Protein AF-A0A7S2PCG8-F1 (afdb_monomer_lite)

Sequence (283 aa):
MDDGDNIQLGDCVRILGKIKSIADLGNEIVREVHITTIQKEDVTLRNTETLHWLQCIHTGRRVTNAPLMRNLFPKSSEAKIFPSMREDSNFFHRMRNGNDMGKMLTDQTAIHPDKLHPGWQCFGPNCDCNLYHKDRLLYCHCNASFEPLDPGYRFRDALLKRLLNLEESVPGKKALFFLWKLINEDEFLSELSKRIVGDNEKTWRLLRKTFSALQNDGIIYLNDEEKDEYMFISRARVLEPYTDDADASLFSKNCNVPSYLSNVPRARLKFVESDRIKVPTAS

Secondary structure (DSSP, 8-state):
--------TT--EEEEEEEEEEEE-SS-EEEEEEEEEEEE--TTSTTHHHHHHHHHHHHIIIIISS------S---S---PPPP----HHHHHHHHT-SSHHHHHHTTS---GGG--TTHHHH-TT-----TTHHHHT--GGGSPP-TT-TT-HHHHHHHHHHHHHHHTS-TTPPEEEEHHHHHT-HHHHHHHHHHH-SHHHHHHHHHHHHHHHHHTTSEEEEETTTTEEEE--IIIIIHHHHHHS-GGGGTTT----GGGTTS-HHHHHHHHHHHHTS----

InterPro domains:
  IPR012340 Nucleic acid-binding, OB-fold [G3DSA:2.40.50.140] (1-68)

pLDDT: mean 80.27, std 20.94, range [30.41, 98.62]

Foldseek 3Di:
DPPPPDDDPPWDKDFDFDKDFDDDPPPDTDIDGPGPDMDTDDPVLPCPVVVVVVVVVVCCVPPVPQPPPPDPDDDDDDPDDDPDDDDPVVVVVVVSPDDPPVVVVVVVPDPDPVPPPLLCLLQNPPDPDPAPCCQFASDDPSLFDADPLCNPCPLVSVVSVVVVVQQVVDPDLAWDKDAPVVQVPPPVSQVVLCVSNVDPVVSVVRSVVSVVRCQLQLQKDQPDPVRNMITGCTCRRHLLVVLVPPPVCQVVDPHDDDPSCPNHPVSSSVSSVVVVVPDPPPD

Radius of gyration: 24.1 Å; chains: 1; bounding box: 87×48×56 Å

Organism: NCBI:txid163516

Structure (mmCIF, N/CA/C/O backbone):
data_AF-A0A7S2PCG8-F1
#
_entry.id   AF-A0A7S2PCG8-F1
#
loop_
_atom_site.group_PDB
_atom_site.id
_atom_site.type_symbol
_atom_site.label_atom_id
_atom_site.label_alt_id
_atom_site.label_comp_id
_atom_site.label_asym_id
_atom_site.label_entity_id
_atom_site.label_seq_id
_atom_site.pdbx_PDB_ins_code
_atom_site.Cartn_x
_atom_site.Cartn_y
_atom_site.Cartn_z
_atom_site.occupancy
_atom_site.B_iso_or_equiv
_atom_site.auth_seq_id
_atom_site.auth_comp_id
_atom_site.auth_asym_id
_atom_site.auth_atom_id
_atom_site.pdbx_PDB_model_num
ATOM 1 N N . MET A 1 1 ? 56.164 -6.531 -13.434 1.00 43.25 1 MET A N 1
ATOM 2 C CA . MET A 1 1 ? 55.061 -5.769 -14.044 1.00 43.25 1 MET A CA 1
ATOM 3 C C . MET A 1 1 ? 54.103 -6.837 -14.499 1.00 43.25 1 MET A C 1
ATOM 5 O O . MET A 1 1 ? 54.480 -7.577 -15.394 1.00 43.25 1 MET A O 1
ATOM 9 N N . ASP A 1 2 ? 53.009 -7.039 -13.766 1.00 45.56 2 ASP A N 1
ATOM 10 C CA . ASP A 1 2 ? 51.984 -7.992 -14.193 1.00 45.56 2 ASP A CA 1
ATOM 11 C C . ASP A 1 2 ? 51.466 -7.519 -15.548 1.00 45.56 2 ASP A C 1
ATOM 13 O O . ASP A 1 2 ? 51.071 -6.356 -15.680 1.00 45.56 2 ASP A O 1
ATOM 17 N N . ASP A 1 3 ? 51.540 -8.392 -16.551 1.00 51.38 3 ASP A N 1
ATOM 18 C CA . ASP A 1 3 ? 50.847 -8.206 -17.818 1.00 51.38 3 ASP A CA 1
ATOM 19 C C . ASP A 1 3 ? 49.361 -8.105 -17.480 1.00 51.38 3 ASP A C 1
ATOM 21 O O . ASP A 1 3 ? 48.703 -9.107 -17.207 1.00 51.38 3 ASP A O 1
ATOM 25 N N . GLY A 1 4 ? 48.857 -6.872 -17.387 1.00 62.00 4 GLY A N 1
ATOM 26 C CA . GLY A 1 4 ? 47.454 -6.619 -17.103 1.00 62.00 4 GLY A CA 1
ATOM 27 C C . GLY A 1 4 ? 46.611 -7.388 -18.108 1.00 62.00 4 GLY A C 1
ATOM 28 O O 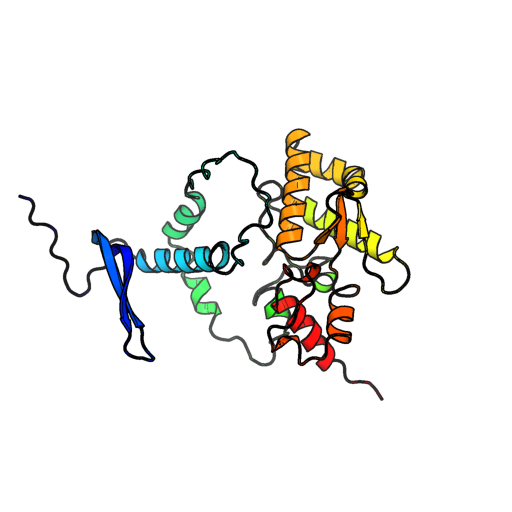. GLY A 1 4 ? 46.866 -7.293 -19.308 1.00 62.00 4 GLY A O 1
ATOM 29 N N . ASP A 1 5 ? 45.652 -8.169 -17.610 1.00 79.00 5 ASP A N 1
ATOM 30 C CA . ASP A 1 5 ? 44.773 -8.998 -18.429 1.00 79.00 5 ASP A CA 1
ATOM 31 C C . ASP A 1 5 ? 44.210 -8.174 -19.590 1.00 79.00 5 ASP A C 1
ATOM 33 O O . ASP A 1 5 ? 43.330 -7.325 -19.418 1.00 79.00 5 ASP A O 1
ATOM 37 N N . ASN A 1 6 ? 44.747 -8.407 -20.788 1.00 90.25 6 ASN A N 1
ATOM 38 C CA . ASN A 1 6 ? 44.285 -7.732 -21.986 1.00 90.25 6 ASN A CA 1
ATOM 39 C C . ASN A 1 6 ? 42.828 -8.136 -22.221 1.00 90.25 6 ASN A C 1
ATOM 41 O O . ASN A 1 6 ? 42.520 -9.313 -22.421 1.00 90.25 6 ASN A O 1
ATOM 45 N N . ILE A 1 7 ? 41.937 -7.147 -22.189 1.00 92.31 7 ILE A N 1
ATOM 46 C CA . ILE A 1 7 ? 40.518 -7.332 -22.483 1.00 92.31 7 ILE A CA 1
ATOM 47 C C . ILE A 1 7 ? 40.376 -7.542 -23.989 1.00 92.31 7 ILE A C 1
ATOM 49 O O . ILE A 1 7 ? 40.820 -6.717 -24.790 1.00 92.31 7 ILE A O 1
ATOM 53 N N . GLN A 1 8 ? 39.756 -8.650 -24.370 1.00 93.94 8 GLN A N 1
ATOM 54 C CA . GLN A 1 8 ? 39.518 -9.047 -25.750 1.00 93.94 8 GLN A CA 1
ATOM 55 C C . GLN A 1 8 ? 38.025 -8.997 -26.081 1.00 93.94 8 GLN A C 1
ATOM 57 O O . GLN A 1 8 ? 37.156 -8.972 -25.208 1.00 93.94 8 GLN A O 1
ATOM 62 N N . LEU A 1 9 ? 37.714 -8.983 -27.378 1.00 91.81 9 LEU A N 1
ATOM 63 C CA . LEU A 1 9 ? 36.332 -9.080 -27.839 1.00 91.81 9 LEU A CA 1
ATOM 64 C C . LEU A 1 9 ? 35.71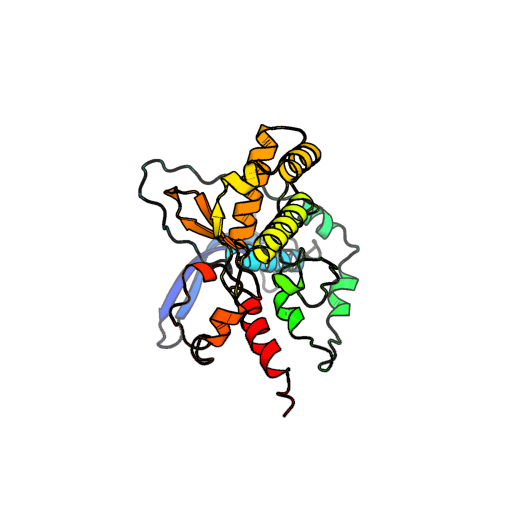5 -10.403 -27.369 1.00 91.81 9 LEU A C 1
ATOM 66 O O . LEU A 1 9 ? 36.280 -11.470 -27.594 1.00 91.81 9 LEU A O 1
ATOM 70 N N . GLY A 1 10 ? 34.541 -10.313 -26.743 1.00 87.81 10 GLY A N 1
ATOM 71 C CA . GLY A 1 10 ? 33.832 -11.455 -26.162 1.00 87.81 10 GLY A CA 1
ATOM 72 C C . GLY A 1 10 ? 34.064 -11.648 -24.661 1.00 87.81 10 GLY A C 1
ATOM 73 O O . GLY A 1 10 ? 33.340 -12.430 -24.049 1.00 87.81 10 GLY A O 1
ATOM 74 N N . ASP A 1 11 ? 35.003 -10.919 -24.050 1.00 90.62 11 ASP A N 1
ATOM 75 C CA . ASP A 1 11 ? 35.157 -10.924 -22.596 1.00 90.62 11 ASP A CA 1
ATOM 76 C C . ASP A 1 11 ? 33.962 -10.259 -21.904 1.00 90.62 11 ASP A C 1
ATOM 78 O O . ASP A 1 11 ? 33.485 -9.196 -22.312 1.00 90.62 11 ASP A O 1
ATOM 82 N N . CYS A 1 12 ? 33.522 -10.850 -20.794 1.00 89.62 12 CYS A N 1
ATOM 83 C CA . CYS A 1 12 ? 32.588 -10.199 -19.887 1.00 89.62 12 CYS A CA 1
ATOM 84 C C . CYS A 1 12 ? 33.370 -9.305 -18.921 1.00 89.62 12 CYS A C 1
ATOM 86 O O . CYS A 1 12 ? 34.298 -9.757 -18.249 1.00 89.62 12 CYS A O 1
ATOM 88 N N . VAL A 1 13 ? 32.986 -8.033 -18.826 1.00 92.88 13 VAL A N 1
ATOM 89 C CA . VAL A 1 13 ? 33.652 -7.057 -17.958 1.00 92.88 13 VAL A CA 1
ATOM 90 C C . VAL A 1 13 ? 32.644 -6.332 -17.079 1.00 92.88 13 VAL A C 1
ATOM 92 O O . VAL A 1 13 ? 31.552 -5.966 -17.515 1.00 92.88 13 VAL A O 1
ATOM 95 N N . ARG A 1 14 ? 33.030 -6.075 -15.831 1.00 91.75 14 ARG A N 1
ATOM 96 C CA . ARG A 1 14 ? 32.325 -5.170 -14.927 1.00 91.75 14 ARG A CA 1
ATOM 97 C C . ARG A 1 14 ? 32.974 -3.799 -14.996 1.00 91.75 14 ARG A C 1
ATOM 99 O O . ARG A 1 14 ? 34.165 -3.656 -14.725 1.00 91.75 14 ARG A O 1
ATOM 106 N N . ILE A 1 15 ? 32.175 -2.791 -15.333 1.00 94.75 15 ILE A N 1
ATOM 107 C CA . ILE A 1 15 ? 32.625 -1.405 -15.472 1.00 94.75 15 ILE A CA 1
ATOM 108 C C . ILE A 1 15 ? 31.937 -0.543 -14.417 1.00 94.75 15 ILE A C 1
ATOM 110 O O . ILE A 1 15 ? 30.713 -0.550 -14.289 1.00 94.75 15 ILE A O 1
ATOM 114 N N . LEU A 1 16 ? 32.730 0.243 -13.694 1.00 94.62 16 LEU A N 1
ATOM 115 C CA . LEU A 1 16 ? 32.260 1.321 -12.831 1.00 94.62 16 LEU A CA 1
ATOM 116 C C . LEU A 1 16 ? 32.785 2.645 -13.376 1.00 94.62 16 LEU A C 1
ATOM 118 O O . LEU A 1 16 ? 33.980 2.796 -13.633 1.00 94.62 16 LEU A O 1
ATOM 122 N N . GLY A 1 17 ? 31.900 3.620 -13.551 1.00 96.31 17 GLY A N 1
ATOM 123 C CA . GLY A 1 17 ? 32.268 4.897 -14.145 1.00 96.31 17 GLY A CA 1
ATOM 124 C C . GLY A 1 17 ? 31.154 5.930 -14.111 1.00 96.31 17 GLY A C 1
ATOM 125 O O . GLY A 1 17 ? 30.082 5.707 -13.547 1.00 96.31 17 GLY A O 1
ATOM 126 N N . LYS A 1 18 ? 31.426 7.085 -14.719 1.00 95.50 18 LYS A N 1
ATOM 127 C CA . LYS A 1 18 ? 30.462 8.185 -14.848 1.00 95.50 18 LYS A CA 1
ATOM 128 C C . LYS A 1 18 ? 29.992 8.290 -16.291 1.00 95.50 18 LYS A C 1
ATOM 130 O O . LYS A 1 18 ? 30.820 8.347 -17.193 1.00 95.50 18 LYS A O 1
ATOM 135 N N . ILE A 1 19 ? 28.681 8.362 -16.500 1.00 95.50 19 ILE A N 1
ATOM 136 C CA . ILE A 1 19 ? 28.114 8.623 -17.828 1.00 95.50 19 ILE A CA 1
ATOM 137 C C . ILE A 1 19 ? 28.361 10.094 -18.181 1.00 95.50 19 ILE A C 1
ATOM 139 O O . ILE A 1 19 ? 28.051 10.979 -17.380 1.00 95.50 19 ILE A O 1
ATOM 143 N N . LYS A 1 20 ? 28.901 10.356 -19.371 1.00 94.38 20 LYS A N 1
ATOM 144 C CA . LYS A 1 20 ? 29.068 11.700 -19.935 1.00 94.38 20 LYS A CA 1
ATOM 145 C C . LYS A 1 20 ? 28.450 11.773 -21.324 1.00 94.38 20 LYS A C 1
ATOM 147 O O . LYS A 1 20 ? 28.497 10.804 -22.075 1.00 94.38 20 LYS A O 1
ATOM 152 N N . SER A 1 21 ? 27.889 12.930 -21.654 1.00 94.12 21 SER A N 1
ATOM 153 C CA . SER A 1 21 ? 27.471 13.255 -23.018 1.00 94.12 21 SER A CA 1
ATOM 154 C C . SER A 1 21 ? 28.650 13.892 -23.749 1.00 94.12 21 SER A C 1
ATOM 156 O O . SER A 1 21 ? 29.256 14.816 -23.207 1.00 94.12 21 SER A O 1
ATOM 158 N N . ILE A 1 22 ? 28.979 13.404 -24.944 1.00 91.00 22 ILE A N 1
ATOM 159 C CA . ILE A 1 22 ? 30.142 13.881 -25.718 1.00 91.00 22 ILE A CA 1
ATOM 160 C C . ILE A 1 22 ? 29.709 14.824 -26.836 1.00 91.00 22 ILE A C 1
ATOM 162 O O . ILE A 1 22 ? 30.377 15.815 -27.112 1.00 91.00 22 ILE A O 1
ATOM 166 N N . ALA A 1 23 ? 28.589 14.505 -27.481 1.00 88.44 23 ALA A N 1
ATOM 167 C CA . ALA A 1 23 ? 28.072 15.250 -28.613 1.00 88.44 23 ALA A CA 1
ATOM 168 C C . ALA A 1 23 ? 26.544 15.248 -28.592 1.00 88.44 23 ALA A C 1
ATOM 170 O O . ALA A 1 23 ? 25.915 14.247 -28.233 1.00 88.44 23 ALA A O 1
ATOM 171 N N . ASP A 1 24 ? 25.982 16.380 -28.996 1.00 85.12 24 ASP A N 1
ATOM 172 C CA . ASP A 1 24 ? 24.567 16.550 -29.289 1.00 85.12 24 ASP A CA 1
ATOM 173 C C . ASP A 1 24 ? 24.442 16.744 -30.803 1.00 85.12 24 ASP A C 1
ATOM 175 O O . ASP A 1 24 ? 24.845 17.774 -31.347 1.00 85.12 24 ASP A O 1
ATOM 179 N N . LEU A 1 25 ? 23.974 15.705 -31.494 1.00 86.88 25 LEU A N 1
ATOM 180 C CA . LEU A 1 25 ? 23.799 15.685 -32.948 1.00 86.88 25 LEU A CA 1
ATOM 181 C C . LEU A 1 25 ? 22.352 16.061 -33.324 1.00 86.88 25 LEU A C 1
ATOM 183 O O . LEU A 1 25 ? 21.788 15.549 -34.292 1.00 86.88 25 LEU A O 1
ATOM 187 N N . GLY A 1 26 ? 21.730 16.945 -32.537 1.00 86.81 26 GLY A N 1
ATOM 188 C CA . GLY A 1 26 ? 20.384 17.474 -32.750 1.00 86.81 26 GLY A CA 1
ATOM 189 C C . GLY A 1 26 ? 19.307 16.609 -32.100 1.00 86.81 26 GLY A C 1
ATOM 190 O O . GLY A 1 26 ? 18.705 17.015 -31.112 1.00 86.81 26 GLY A O 1
ATOM 191 N N . ASN A 1 27 ? 19.060 15.415 -32.651 1.00 81.12 27 ASN A N 1
ATOM 192 C CA . ASN A 1 27 ? 18.063 14.473 -32.111 1.00 81.12 27 ASN A CA 1
ATOM 193 C C . ASN A 1 27 ? 18.687 13.306 -31.335 1.00 81.12 27 ASN A C 1
ATOM 195 O O . ASN A 1 27 ? 17.967 12.535 -30.699 1.00 81.12 27 ASN A O 1
ATOM 199 N N . GLU A 1 28 ? 20.012 13.167 -31.378 1.00 86.88 28 GLU A N 1
ATOM 200 C CA . GLU A 1 28 ? 20.731 12.075 -30.732 1.00 86.88 28 GLU A CA 1
ATOM 201 C C . GLU A 1 28 ? 21.840 12.614 -29.834 1.00 86.88 28 GLU A C 1
ATOM 203 O O . GLU A 1 28 ? 22.718 13.366 -30.261 1.00 86.88 28 GLU A O 1
ATOM 208 N N . ILE A 1 29 ? 21.803 12.192 -28.570 1.00 91.75 29 ILE A N 1
ATOM 209 C CA . ILE A 1 29 ? 22.856 12.468 -27.596 1.00 91.75 29 ILE A CA 1
ATOM 210 C C . ILE A 1 29 ? 23.742 11.233 -27.524 1.00 91.75 29 ILE A C 1
ATOM 212 O O . ILE A 1 29 ? 23.317 10.185 -27.029 1.00 91.75 29 ILE A O 1
ATOM 216 N N . VAL A 1 30 ? 24.993 11.374 -27.954 1.00 93.50 30 VAL A N 1
ATOM 217 C CA . VAL A 1 30 ? 25.995 10.317 -27.795 1.00 93.50 30 VAL A CA 1
ATOM 218 C C . VAL A 1 30 ? 26.524 10.357 -26.367 1.00 93.50 30 VAL A C 1
ATOM 220 O O . VAL A 1 30 ? 26.984 11.398 -25.882 1.00 93.50 30 VAL A O 1
ATOM 223 N N . ARG A 1 31 ? 26.453 9.212 -25.683 1.00 94.38 31 ARG A N 1
ATOM 224 C CA . ARG A 1 31 ? 26.933 9.043 -24.309 1.00 94.38 31 ARG A CA 1
ATOM 225 C C . ARG A 1 31 ? 28.042 8.007 -24.250 1.00 94.38 31 ARG A C 1
ATOM 227 O O . ARG A 1 31 ? 27.959 6.974 -24.903 1.00 94.38 31 ARG A O 1
ATOM 234 N N . GLU A 1 32 ? 29.018 8.252 -23.392 1.00 96.19 32 GLU A N 1
ATOM 235 C CA . GLU A 1 32 ? 30.047 7.282 -23.019 1.00 96.19 32 GLU A CA 1
ATOM 236 C C . GLU A 1 32 ? 30.137 7.132 -21.504 1.00 96.19 32 GLU A C 1
ATOM 238 O O . GLU A 1 32 ? 29.655 7.972 -20.738 1.00 96.19 32 GLU A O 1
ATOM 243 N N . VAL A 1 33 ? 30.782 6.054 -21.066 1.00 96.06 33 VAL A N 1
ATOM 244 C CA . VAL A 1 33 ? 31.103 5.822 -19.659 1.00 96.06 33 VAL A CA 1
ATOM 245 C C . VAL A 1 33 ? 32.582 6.114 -19.452 1.00 96.06 33 VAL A C 1
ATOM 247 O O . VAL A 1 33 ? 33.443 5.406 -19.961 1.00 96.06 33 VAL A O 1
ATOM 250 N N . HIS A 1 34 ? 32.891 7.143 -18.665 1.00 95.44 34 HIS A N 1
ATOM 251 C CA . HIS A 1 34 ? 34.253 7.412 -18.206 1.00 95.44 34 HIS A CA 1
ATOM 252 C C . HIS A 1 34 ? 34.593 6.420 -17.102 1.00 95.44 34 HIS A C 1
ATOM 254 O O . HIS A 1 34 ? 34.134 6.560 -15.962 1.00 95.44 34 HIS A O 1
ATOM 260 N N . ILE A 1 35 ? 35.350 5.394 -17.477 1.00 96.50 35 ILE A N 1
ATOM 261 C CA . ILE A 1 35 ? 35.685 4.249 -16.633 1.00 96.50 35 ILE A CA 1
ATOM 262 C C . ILE A 1 35 ? 36.593 4.699 -15.487 1.00 96.50 35 ILE A C 1
ATOM 264 O O . ILE A 1 35 ? 37.656 5.271 -15.699 1.00 96.50 35 ILE A O 1
ATOM 268 N N . THR A 1 36 ? 36.156 4.437 -14.259 1.00 95.94 36 THR A N 1
ATOM 269 C CA . THR A 1 36 ? 36.970 4.577 -13.040 1.00 95.94 36 THR A CA 1
ATOM 270 C C . THR A 1 36 ? 37.579 3.236 -12.645 1.00 95.94 36 THR A C 1
ATOM 272 O O . THR A 1 36 ? 38.699 3.178 -12.148 1.00 95.94 36 THR A O 1
ATOM 275 N N . THR A 1 37 ? 36.847 2.146 -12.874 1.00 95.00 37 THR A N 1
ATOM 276 C CA . THR A 1 37 ? 37.309 0.787 -12.592 1.00 95.00 37 THR A CA 1
ATOM 277 C C . THR A 1 37 ? 36.750 -0.162 -13.639 1.00 95.00 37 THR A C 1
ATOM 279 O O . THR A 1 37 ? 35.573 -0.070 -13.995 1.00 95.00 37 THR A O 1
ATOM 282 N N . ILE A 1 38 ? 37.592 -1.074 -14.114 1.00 94.38 38 ILE A N 1
ATOM 283 C CA . ILE A 1 38 ? 37.207 -2.172 -14.993 1.00 94.38 38 ILE A CA 1
ATOM 284 C C . ILE A 1 38 ? 37.780 -3.468 -14.436 1.00 94.38 38 ILE A C 1
ATOM 286 O O . ILE A 1 38 ? 38.930 -3.507 -14.005 1.00 94.38 38 ILE A O 1
ATOM 290 N N . GLN A 1 39 ? 36.958 -4.507 -14.408 1.00 92.38 39 GLN A N 1
ATOM 291 C CA . GLN A 1 39 ? 37.344 -5.829 -13.942 1.00 92.38 39 GLN A CA 1
ATOM 292 C C . GLN A 1 39 ? 36.838 -6.865 -14.939 1.00 92.38 39 GLN A C 1
ATOM 294 O O . GLN A 1 39 ? 35.652 -6.870 -15.272 1.00 92.38 39 GLN A O 1
ATOM 299 N N . LYS A 1 40 ? 37.728 -7.738 -15.414 1.00 90.75 40 LYS A N 1
ATOM 300 C CA . LYS A 1 40 ? 37.343 -8.896 -16.220 1.00 90.75 40 LYS A CA 1
ATOM 301 C C . LYS A 1 40 ? 36.662 -9.920 -15.315 1.00 90.75 40 LYS A C 1
ATOM 303 O O . LYS A 1 40 ? 37.184 -10.260 -14.256 1.00 90.75 40 LYS A O 1
ATOM 308 N N . GLU A 1 41 ? 35.466 -10.343 -15.697 1.00 88.75 41 GLU A N 1
ATOM 309 C CA . GLU A 1 41 ? 34.717 -11.363 -14.971 1.00 88.75 41 GLU A CA 1
ATOM 310 C C . GLU A 1 41 ? 35.168 -12.746 -15.432 1.00 88.75 41 GLU A C 1
ATOM 312 O O . GLU A 1 41 ? 35.396 -12.985 -16.621 1.00 88.75 41 GLU A O 1
ATOM 317 N N . ASP A 1 42 ? 35.281 -13.670 -14.484 1.00 83.06 42 ASP A N 1
ATOM 318 C CA . ASP A 1 42 ? 35.619 -15.052 -14.793 1.00 83.06 42 ASP A CA 1
ATOM 319 C C . ASP A 1 42 ? 34.427 -15.734 -15.484 1.00 83.06 42 ASP A C 1
ATOM 321 O O . ASP A 1 42 ? 33.419 -16.074 -14.858 1.00 83.06 42 ASP A O 1
ATOM 325 N N . VAL A 1 43 ? 34.550 -15.933 -16.798 1.00 70.19 43 VAL A N 1
ATOM 326 C CA . VAL A 1 43 ? 33.524 -16.545 -17.658 1.00 70.19 43 VAL A CA 1
ATOM 327 C C . VAL A 1 43 ? 33.265 -18.013 -17.283 1.00 70.19 43 VAL A C 1
ATOM 329 O O . VAL A 1 43 ? 32.229 -18.577 -17.643 1.00 70.19 43 VAL A O 1
ATOM 332 N N . THR A 1 44 ? 34.160 -18.653 -16.521 1.00 74.38 44 THR A N 1
ATOM 333 C CA . THR A 1 44 ? 33.944 -20.028 -16.045 1.00 74.38 44 THR A CA 1
ATOM 334 C C . THR A 1 44 ? 32.827 -20.119 -15.001 1.00 74.38 44 THR A C 1
ATOM 336 O O . THR A 1 44 ? 32.197 -21.174 -14.855 1.00 74.38 44 THR A O 1
ATOM 339 N N . LEU A 1 45 ? 32.494 -19.007 -14.333 1.00 71.31 45 LEU A N 1
ATOM 340 C CA . LEU A 1 45 ? 31.315 -18.901 -13.481 1.00 71.31 45 LEU A CA 1
ATOM 341 C C . LEU A 1 45 ? 30.061 -18.790 -14.357 1.00 71.31 45 LEU A C 1
ATOM 343 O O . LEU A 1 45 ? 29.594 -17.702 -14.697 1.00 71.31 45 LEU A O 1
ATOM 347 N N . ARG A 1 46 ? 29.485 -19.944 -14.710 1.00 64.31 46 ARG A N 1
ATOM 348 C CA . ARG A 1 46 ? 28.205 -20.006 -15.431 1.00 64.31 46 ARG A CA 1
ATOM 349 C C . ARG A 1 46 ? 27.153 -19.149 -14.712 1.00 64.31 46 ARG A C 1
ATOM 351 O O . ARG A 1 46 ? 26.964 -19.273 -13.502 1.00 64.31 46 ARG A O 1
ATOM 358 N N . ASN A 1 47 ? 26.429 -18.342 -15.489 1.00 81.69 47 ASN A N 1
ATOM 359 C CA . ASN A 1 47 ? 25.270 -17.528 -15.090 1.00 81.69 47 ASN A CA 1
ATOM 360 C C . ASN A 1 47 ? 25.556 -16.189 -14.380 1.00 81.69 47 ASN A C 1
ATOM 362 O O . ASN A 1 47 ? 24.610 -15.580 -13.877 1.00 81.69 47 ASN A O 1
ATOM 366 N N . THR A 1 48 ? 26.794 -15.686 -14.336 1.00 82.06 48 THR A N 1
ATOM 367 C CA . THR A 1 48 ? 27.085 -14.352 -13.758 1.00 82.06 48 THR A CA 1
ATOM 368 C C . THR A 1 48 ? 26.299 -13.232 -14.444 1.00 82.06 48 THR A C 1
ATOM 370 O O . THR A 1 48 ? 25.695 -12.403 -13.763 1.00 82.06 48 THR A O 1
ATOM 373 N N . GLU A 1 49 ? 26.216 -13.259 -15.774 1.00 85.38 49 GLU A N 1
ATOM 374 C CA . GLU A 1 49 ? 25.423 -12.309 -16.562 1.00 85.38 49 GLU A CA 1
ATOM 375 C C . GLU A 1 49 ? 23.923 -12.409 -16.244 1.00 85.38 49 GLU A C 1
ATOM 377 O O . GLU A 1 49 ? 23.274 -11.403 -15.955 1.00 85.38 49 GLU A O 1
ATOM 382 N N . THR A 1 50 ? 23.374 -13.627 -16.192 1.00 85.44 50 THR A N 1
ATOM 383 C CA . THR A 1 50 ? 21.960 -13.856 -15.856 1.00 85.44 50 THR A CA 1
ATOM 384 C C . THR A 1 50 ? 21.619 -13.354 -14.453 1.00 85.44 50 THR A C 1
ATOM 386 O O . THR A 1 50 ? 20.594 -12.699 -14.258 1.00 85.44 50 THR A O 1
ATOM 389 N N . LEU A 1 51 ? 22.483 -13.619 -13.467 1.00 83.62 51 LEU A N 1
ATOM 390 C CA . LEU A 1 51 ? 22.306 -13.120 -12.101 1.00 83.62 51 LEU A CA 1
ATOM 391 C C . LEU A 1 51 ? 22.350 -11.589 -12.056 1.00 83.62 51 LEU A C 1
ATOM 393 O O . LEU A 1 51 ? 21.520 -10.977 -11.380 1.00 83.62 51 LEU A O 1
ATOM 397 N N . HIS A 1 52 ? 23.266 -10.973 -12.806 1.00 84.12 52 HIS A N 1
ATOM 398 C CA . HIS A 1 52 ? 23.343 -9.521 -12.923 1.00 84.12 52 HIS A CA 1
ATOM 399 C C . HIS A 1 52 ? 22.068 -8.933 -13.545 1.00 84.12 52 HIS A C 1
ATOM 401 O O . HIS A 1 52 ? 21.507 -7.979 -13.005 1.00 84.12 52 HIS A O 1
ATOM 407 N N . TRP A 1 53 ? 21.539 -9.530 -14.618 1.00 84.94 53 TRP A N 1
ATOM 408 C CA . TRP A 1 53 ? 20.277 -9.094 -15.225 1.00 84.94 53 TRP A CA 1
ATOM 409 C C . TRP A 1 53 ? 19.103 -9.174 -14.248 1.00 84.94 53 TRP A C 1
ATOM 411 O O . TRP A 1 53 ? 18.343 -8.212 -14.121 1.00 84.94 53 TRP A O 1
ATOM 421 N N . LEU A 1 54 ? 18.975 -10.274 -13.501 1.00 81.06 54 LEU A N 1
ATOM 422 C CA . LEU A 1 54 ? 17.938 -10.413 -12.474 1.00 81.06 54 LEU A CA 1
ATOM 423 C C . LEU A 1 54 ? 18.084 -9.355 -11.373 1.00 81.06 54 LEU A C 1
ATOM 425 O O . LEU A 1 54 ? 17.085 -8.768 -10.945 1.00 81.06 54 LEU A O 1
ATOM 429 N N . GLN A 1 55 ? 19.316 -9.058 -10.952 1.00 81.81 55 GLN A N 1
ATOM 430 C CA . GLN A 1 55 ? 19.596 -8.000 -9.984 1.00 81.81 55 GLN A CA 1
ATOM 431 C C . GLN A 1 55 ? 19.210 -6.617 -10.523 1.00 81.81 55 GLN A C 1
ATOM 433 O O . GLN A 1 55 ? 18.594 -5.833 -9.796 1.00 81.81 55 GLN A O 1
ATOM 438 N N . CYS A 1 56 ? 19.508 -6.322 -11.788 1.00 81.62 56 CYS A N 1
ATOM 439 C CA . CYS A 1 56 ? 19.118 -5.076 -12.444 1.00 81.62 56 CYS A CA 1
ATOM 440 C C . CYS A 1 56 ? 17.595 -4.940 -12.543 1.00 81.62 56 CYS A C 1
ATOM 442 O O . CYS A 1 56 ? 17.058 -3.887 -12.205 1.00 81.62 56 CYS A O 1
ATOM 444 N N . ILE A 1 57 ? 16.876 -6.008 -12.906 1.00 76.38 57 ILE A N 1
ATOM 445 C CA . ILE A 1 57 ? 15.403 -6.017 -12.947 1.00 76.38 57 ILE A CA 1
ATOM 446 C C . ILE A 1 57 ? 14.820 -5.781 -11.549 1.00 76.38 57 ILE A C 1
ATOM 448 O O . ILE A 1 57 ? 13.919 -4.955 -11.380 1.00 76.38 57 ILE A O 1
ATOM 452 N N . HIS A 1 58 ? 15.332 -6.482 -10.534 1.00 75.62 58 HIS A N 1
ATOM 453 C CA . HIS A 1 58 ? 14.869 -6.331 -9.155 1.00 75.62 58 HIS A CA 1
ATOM 454 C C . HIS A 1 58 ? 15.125 -4.913 -8.626 1.00 75.62 58 HIS A C 1
ATOM 456 O O . HIS A 1 58 ? 14.221 -4.279 -8.079 1.00 75.62 58 HIS A O 1
ATOM 462 N N . THR A 1 59 ? 16.333 -4.390 -8.846 1.00 75.50 59 THR A N 1
ATOM 463 C CA . THR A 1 59 ? 16.716 -3.025 -8.459 1.00 75.50 59 THR A CA 1
ATOM 464 C C . THR A 1 59 ? 15.869 -1.996 -9.197 1.00 75.50 59 THR A C 1
ATOM 466 O O . THR A 1 59 ? 15.361 -1.066 -8.575 1.00 75.50 59 THR A O 1
ATOM 469 N N . GLY A 1 60 ? 15.635 -2.189 -10.497 1.00 71.19 60 GLY A N 1
ATOM 470 C CA . GLY A 1 60 ? 14.819 -1.289 -11.303 1.00 71.19 60 GLY A CA 1
ATOM 471 C C . GLY A 1 60 ? 13.381 -1.192 -10.790 1.00 71.19 60 GLY A C 1
ATOM 472 O O . GLY A 1 60 ? 12.839 -0.100 -10.616 1.00 71.19 60 GLY A O 1
ATOM 473 N N . ARG A 1 61 ? 12.784 -2.335 -10.429 1.00 68.81 61 ARG A N 1
ATOM 474 C CA . ARG A 1 61 ? 11.440 -2.382 -9.831 1.00 68.81 61 ARG A CA 1
ATOM 475 C C . ARG A 1 61 ? 11.356 -1.667 -8.484 1.00 68.81 61 ARG A C 1
ATOM 477 O O . ARG A 1 61 ? 10.337 -1.043 -8.216 1.00 68.81 61 ARG A O 1
ATOM 484 N N . ARG A 1 62 ? 12.391 -1.761 -7.642 1.00 68.38 62 ARG A N 1
ATOM 485 C CA . ARG A 1 62 ? 12.354 -1.219 -6.270 1.00 68.38 62 ARG A CA 1
ATOM 486 C C . ARG A 1 62 ? 12.831 0.223 -6.153 1.00 68.38 62 ARG A C 1
ATOM 488 O O . ARG A 1 62 ? 12.338 0.939 -5.292 1.00 68.38 62 ARG A O 1
ATOM 495 N N . VAL A 1 63 ? 13.803 0.628 -6.965 1.00 67.56 63 VAL A N 1
ATOM 496 C CA . VAL A 1 63 ? 14.545 1.882 -6.765 1.00 67.56 63 VAL A CA 1
ATOM 497 C C . VAL A 1 63 ? 14.274 2.886 -7.875 1.00 67.56 63 VAL A C 1
ATOM 499 O O . VAL A 1 63 ? 14.027 4.049 -7.581 1.00 67.56 63 VAL A O 1
ATOM 502 N N . THR A 1 64 ? 14.315 2.472 -9.145 1.00 55.47 64 THR A N 1
ATOM 503 C CA . THR A 1 64 ? 14.237 3.430 -10.263 1.00 55.47 64 THR A CA 1
ATOM 504 C C . THR A 1 64 ? 12.811 3.698 -10.728 1.00 55.47 64 THR A C 1
ATOM 506 O O . THR A 1 64 ? 12.547 4.767 -11.267 1.00 55.47 64 THR A O 1
ATOM 509 N N . ASN A 1 65 ? 11.895 2.746 -10.523 1.00 49.12 65 ASN A N 1
ATOM 510 C CA . ASN A 1 65 ? 10.488 2.882 -10.914 1.00 49.12 65 ASN A CA 1
ATOM 511 C C . ASN A 1 65 ? 9.603 3.487 -9.816 1.00 49.12 65 ASN A C 1
ATOM 513 O O . ASN A 1 65 ? 8.466 3.866 -10.093 1.00 49.12 65 ASN A O 1
ATOM 517 N N . ALA A 1 66 ? 10.109 3.593 -8.586 1.00 47.56 66 ALA A N 1
ATOM 518 C CA . ALA A 1 66 ? 9.471 4.404 -7.563 1.00 47.56 66 ALA A CA 1
ATOM 519 C C . ALA A 1 66 ? 9.761 5.886 -7.871 1.00 47.56 66 ALA A C 1
ATOM 521 O O . ALA A 1 66 ? 10.916 6.224 -8.150 1.00 47.56 66 ALA A O 1
ATOM 522 N N . PRO A 1 67 ? 8.761 6.786 -7.847 1.00 47.03 67 PRO A N 1
ATOM 523 C CA . PRO A 1 67 ? 9.020 8.208 -8.016 1.00 47.03 67 PRO A CA 1
ATOM 524 C C . PRO A 1 67 ? 10.020 8.667 -6.950 1.00 47.03 67 PRO A C 1
ATOM 526 O O . PRO A 1 67 ? 9.822 8.452 -5.754 1.00 47.03 67 PRO A O 1
ATOM 529 N N . LEU A 1 68 ? 11.117 9.290 -7.390 1.00 43.38 68 LEU A N 1
ATOM 530 C CA . LEU A 1 68 ? 12.069 9.948 -6.500 1.00 43.38 68 LEU A CA 1
ATOM 531 C C . LEU A 1 68 ? 11.313 11.040 -5.734 1.00 43.38 68 LEU A C 1
ATOM 533 O O . LEU A 1 68 ? 11.068 12.119 -6.273 1.00 43.38 68 LEU A O 1
ATOM 537 N N . MET A 1 69 ? 10.951 10.752 -4.481 1.00 42.78 69 MET A N 1
ATOM 538 C CA . MET A 1 69 ? 10.387 11.711 -3.530 1.00 42.78 69 MET A CA 1
ATOM 539 C C . MET A 1 69 ? 11.457 12.764 -3.208 1.00 42.78 69 MET A C 1
ATOM 541 O O . MET A 1 69 ? 12.142 12.702 -2.188 1.00 42.78 69 MET A O 1
ATOM 545 N N . ARG A 1 70 ? 11.661 13.723 -4.117 1.00 42.94 70 ARG A N 1
ATOM 546 C CA . ARG A 1 70 ? 12.480 14.914 -3.877 1.00 42.94 70 ARG A CA 1
ATOM 547 C C . ARG A 1 70 ? 11.711 15.836 -2.932 1.00 42.94 70 ARG A C 1
ATOM 549 O O . ARG A 1 70 ? 11.000 16.722 -3.375 1.00 42.94 70 ARG A O 1
ATOM 556 N N . ASN A 1 71 ? 11.909 15.607 -1.638 1.00 40.56 71 ASN A N 1
ATOM 557 C CA . ASN A 1 71 ? 11.752 16.563 -0.542 1.00 40.56 71 ASN A CA 1
ATOM 558 C C . ASN A 1 71 ? 10.400 17.302 -0.448 1.00 40.56 71 ASN A C 1
ATOM 560 O O . ASN A 1 71 ? 10.258 18.415 -0.947 1.00 40.56 71 ASN A O 1
ATOM 564 N N . LEU A 1 72 ? 9.487 16.749 0.356 1.00 40.53 72 LEU A N 1
ATOM 565 C CA . LEU A 1 72 ? 8.553 17.538 1.177 1.00 40.53 72 LEU A CA 1
ATOM 566 C C . LEU A 1 72 ? 9.051 17.715 2.627 1.00 40.53 72 LEU A C 1
ATOM 568 O O . LEU A 1 72 ? 8.333 18.252 3.460 1.00 40.53 72 LEU A O 1
ATOM 572 N N . PHE A 1 73 ? 10.285 17.313 2.954 1.00 40.94 73 PHE A N 1
ATOM 573 C CA . PHE A 1 73 ? 10.818 17.514 4.304 1.00 40.94 73 PHE A CA 1
ATOM 574 C C . PHE A 1 73 ? 11.407 18.927 4.475 1.00 40.94 73 PHE A C 1
ATOM 576 O O . PHE A 1 73 ? 12.268 19.326 3.679 1.00 40.94 73 PHE A O 1
ATOM 583 N N . PRO A 1 74 ? 10.981 19.690 5.503 1.00 39.72 74 PRO A N 1
ATOM 584 C CA . PRO A 1 74 ? 11.556 20.988 5.812 1.00 39.72 74 PRO A CA 1
ATOM 585 C C . PRO A 1 74 ? 13.022 20.847 6.231 1.00 39.72 74 PRO A C 1
ATOM 587 O O . PRO A 1 74 ? 13.443 19.847 6.810 1.00 39.72 74 PRO A O 1
ATOM 590 N N . LYS A 1 75 ? 13.808 21.879 5.914 1.00 39.25 75 LYS A N 1
ATOM 591 C CA . LYS A 1 75 ? 15.237 21.995 6.220 1.00 39.25 75 LYS A CA 1
ATOM 592 C C . LYS A 1 75 ? 15.472 21.999 7.740 1.00 39.25 75 LYS A C 1
ATOM 594 O O . LYS A 1 75 ? 15.633 23.066 8.322 1.00 39.25 75 LYS A O 1
ATOM 599 N N . SER A 1 76 ? 15.528 20.839 8.388 1.00 41.81 76 SER A N 1
ATOM 600 C CA . SER A 1 76 ? 16.143 20.716 9.713 1.00 41.81 76 SER A CA 1
ATOM 601 C C . SER A 1 76 ? 17.577 20.225 9.553 1.00 41.81 76 SER A C 1
ATOM 603 O O . SER A 1 76 ? 17.839 19.161 8.989 1.00 41.81 76 SER A O 1
ATOM 605 N N . SER A 1 77 ? 18.503 21.046 10.025 1.00 45.34 77 SER A N 1
ATOM 606 C CA . SER A 1 77 ? 19.940 20.823 10.078 1.00 45.34 77 SER A CA 1
ATOM 607 C C . SER A 1 77 ? 20.288 19.605 10.930 1.00 45.34 77 SER A C 1
ATOM 609 O O . SER A 1 77 ? 20.407 19.725 12.139 1.00 45.34 77 SER A O 1
ATOM 611 N N . GLU A 1 78 ? 20.459 18.451 10.294 1.00 37.50 78 GLU A N 1
ATOM 612 C CA . GLU A 1 78 ? 21.315 17.353 10.753 1.00 37.50 78 GLU A CA 1
ATOM 613 C C . GLU A 1 78 ? 21.436 16.347 9.602 1.00 37.50 78 GLU A C 1
ATOM 615 O O . GLU A 1 78 ? 20.523 15.572 9.311 1.00 37.50 78 GLU A O 1
ATOM 620 N N . ALA A 1 79 ? 22.563 16.395 8.890 1.00 37.59 79 ALA A N 1
ATOM 621 C CA . ALA A 1 79 ? 22.877 15.446 7.831 1.00 37.59 79 ALA A CA 1
ATOM 622 C C . ALA A 1 79 ? 23.144 14.067 8.452 1.00 37.59 79 ALA A C 1
ATOM 624 O O . ALA A 1 79 ? 24.276 13.730 8.800 1.00 37.59 79 ALA A O 1
ATOM 625 N N . LYS A 1 80 ? 22.092 13.260 8.614 1.00 31.88 80 LYS A N 1
ATOM 626 C CA . LYS A 1 80 ? 22.240 11.847 8.966 1.00 31.88 80 LYS A CA 1
ATOM 627 C C . LYS A 1 80 ? 22.715 11.080 7.737 1.00 31.88 80 LYS A C 1
ATOM 629 O O . LYS A 1 80 ? 22.030 10.989 6.722 1.00 31.88 80 LYS A O 1
ATOM 634 N N . ILE A 1 81 ? 23.930 10.563 7.867 1.00 36.59 81 ILE A N 1
ATOM 635 C CA . ILE A 1 81 ? 24.601 9.636 6.961 1.00 36.59 81 ILE A CA 1
ATOM 636 C C . ILE A 1 81 ? 23.646 8.476 6.642 1.00 36.59 81 ILE A C 1
ATOM 638 O O . ILE A 1 81 ? 23.104 7.842 7.550 1.00 36.59 81 ILE A O 1
ATOM 642 N N . PHE A 1 82 ? 23.429 8.219 5.349 1.00 33.31 82 PHE A N 1
ATOM 643 C CA . PHE A 1 82 ? 22.677 7.063 4.859 1.00 33.31 82 PHE A CA 1
ATOM 644 C C . PHE A 1 82 ? 23.235 5.771 5.483 1.00 33.31 82 PHE A C 1
ATOM 646 O O . PHE A 1 82 ? 24.455 5.585 5.469 1.00 33.31 82 PHE A O 1
ATOM 653 N N . PRO A 1 83 ? 22.398 4.849 5.996 1.00 30.41 83 PRO A N 1
ATOM 654 C CA . PRO A 1 83 ? 22.883 3.547 6.432 1.00 30.41 83 PRO A CA 1
ATOM 655 C C . PRO A 1 83 ? 23.508 2.825 5.236 1.00 30.41 83 PRO A C 1
ATOM 657 O O . PRO A 1 83 ? 22.880 2.722 4.179 1.00 30.41 83 PRO A O 1
ATOM 660 N N . SER A 1 84 ? 24.741 2.342 5.395 1.00 33.97 84 SER A N 1
ATOM 661 C CA . SER A 1 84 ? 25.396 1.543 4.366 1.00 33.97 84 SER A CA 1
ATOM 662 C C . SER A 1 84 ? 24.560 0.297 4.067 1.00 33.97 84 SER A C 1
ATOM 664 O O . SER A 1 84 ? 24.062 -0.385 4.967 1.00 33.97 84 SER A O 1
ATOM 666 N N . MET A 1 85 ? 24.373 0.030 2.775 1.00 36.09 85 MET A N 1
ATOM 667 C CA . MET A 1 85 ? 23.722 -1.175 2.280 1.00 36.09 85 MET A CA 1
ATOM 668 C C . MET A 1 85 ? 24.531 -2.393 2.735 1.00 36.09 85 MET A C 1
ATOM 670 O O . MET A 1 85 ? 25.602 -2.665 2.200 1.00 36.09 85 MET A O 1
ATOM 674 N N . ARG A 1 86 ? 24.024 -3.140 3.720 1.00 38.94 86 ARG A N 1
ATOM 675 C CA . ARG A 1 86 ? 24.401 -4.545 3.877 1.00 38.94 86 ARG A CA 1
ATOM 676 C C . ARG A 1 86 ? 23.618 -5.338 2.842 1.00 38.94 86 ARG A C 1
ATOM 678 O O . ARG A 1 86 ? 22.391 -5.324 2.848 1.00 38.94 86 ARG A O 1
ATOM 685 N N . GLU A 1 87 ? 24.354 -5.970 1.941 1.00 42.88 87 GLU A N 1
ATOM 686 C CA . GLU A 1 87 ? 23.853 -6.894 0.932 1.00 42.88 87 GLU A CA 1
ATOM 687 C C . GLU A 1 87 ? 22.986 -7.978 1.591 1.00 42.88 87 GLU A C 1
ATOM 689 O O . GLU A 1 87 ? 23.417 -8.639 2.539 1.00 42.88 87 GLU A O 1
ATOM 694 N N . ASP A 1 88 ? 21.766 -8.178 1.088 1.00 43.59 88 ASP A N 1
ATOM 695 C CA . ASP A 1 88 ? 20.910 -9.312 1.453 1.00 43.59 88 ASP A CA 1
ATOM 696 C C . ASP A 1 88 ? 21.501 -10.604 0.849 1.00 43.59 88 ASP A C 1
ATOM 698 O O . ASP A 1 88 ? 21.036 -11.147 -0.158 1.00 43.59 88 ASP A O 1
ATOM 702 N N . SER A 1 89 ? 22.576 -11.103 1.461 1.00 50.47 89 SER A N 1
ATOM 703 C CA . SER A 1 89 ? 23.342 -12.283 1.032 1.00 50.47 89 SER A CA 1
ATOM 704 C C . SER A 1 89 ? 22.496 -13.563 0.934 1.00 50.47 89 SER A C 1
ATOM 706 O O . SER A 1 89 ? 22.813 -14.474 0.167 1.00 50.47 89 SER A O 1
ATOM 708 N N . ASN A 1 90 ? 21.365 -13.614 1.645 1.00 47.59 90 ASN A N 1
ATOM 709 C CA . ASN A 1 90 ? 20.478 -14.776 1.723 1.00 47.59 90 ASN A CA 1
ATOM 710 C C . ASN A 1 90 ? 19.620 -15.020 0.470 1.00 47.59 90 ASN A C 1
ATOM 712 O O . ASN A 1 90 ? 19.158 -16.146 0.266 1.00 47.59 90 ASN A O 1
ATOM 716 N N . PHE A 1 91 ? 19.375 -14.002 -0.361 1.00 47.78 91 PHE A N 1
ATOM 717 C CA . PHE A 1 91 ? 18.633 -14.172 -1.617 1.00 47.78 91 PHE A CA 1
ATOM 718 C C . PHE A 1 91 ? 19.548 -14.729 -2.717 1.00 47.78 91 PHE A C 1
ATOM 720 O O . PHE A 1 91 ? 19.220 -15.712 -3.383 1.00 47.78 91 PHE A O 1
ATOM 727 N N . PHE A 1 92 ? 20.750 -14.166 -2.839 1.00 47.19 92 PHE A N 1
ATOM 728 C CA . PHE A 1 92 ? 21.716 -14.544 -3.871 1.00 47.19 92 PHE A CA 1
ATOM 729 C C . PHE A 1 92 ? 22.338 -15.925 -3.636 1.00 47.19 92 PHE A C 1
ATOM 731 O O . PHE A 1 92 ? 22.583 -16.651 -4.601 1.00 47.19 92 PHE A O 1
ATOM 738 N N . HIS A 1 93 ? 22.494 -16.352 -2.376 1.00 52.78 93 HIS A N 1
ATOM 739 C CA . HIS A 1 93 ? 22.918 -17.722 -2.072 1.00 52.78 93 HIS A CA 1
ATOM 740 C C . HIS A 1 93 ? 21.935 -18.784 -2.590 1.00 52.78 93 HIS A C 1
ATOM 742 O O . HIS A 1 93 ? 22.374 -19.853 -3.012 1.00 52.78 93 HIS A O 1
ATOM 748 N N . ARG A 1 94 ? 20.624 -18.492 -2.616 1.00 51.34 94 ARG A N 1
ATOM 749 C CA . ARG A 1 94 ? 19.613 -19.416 -3.161 1.00 51.34 94 ARG A CA 1
ATOM 750 C C . ARG A 1 94 ? 19.667 -19.495 -4.685 1.00 51.34 94 ARG A C 1
ATOM 752 O O . ARG A 1 94 ? 19.532 -20.585 -5.226 1.00 51.34 94 ARG A O 1
ATOM 759 N N . MET A 1 95 ? 19.927 -18.378 -5.371 1.00 46.91 95 MET A N 1
ATOM 760 C CA . MET A 1 95 ? 20.030 -18.362 -6.839 1.00 46.91 95 MET A CA 1
ATOM 761 C C . MET A 1 95 ? 21.304 -19.042 -7.366 1.00 46.91 95 MET A C 1
ATOM 763 O O . MET A 1 95 ? 21.292 -19.595 -8.463 1.00 46.91 95 MET A O 1
ATOM 767 N N . ARG A 1 96 ? 22.392 -19.064 -6.584 1.00 50.69 96 ARG A N 1
ATOM 768 C CA . ARG A 1 96 ? 23.665 -19.699 -6.975 1.00 50.69 96 ARG A CA 1
ATOM 769 C C . ARG A 1 96 ? 23.620 -21.239 -6.966 1.00 50.69 96 ARG A C 1
ATOM 771 O O . ARG A 1 96 ? 24.421 -21.859 -7.654 1.00 50.69 96 ARG A O 1
ATOM 778 N N . ASN A 1 97 ? 22.665 -21.852 -6.257 1.00 47.81 97 ASN A N 1
ATOM 779 C CA . ASN A 1 97 ? 22.569 -23.310 -6.059 1.00 47.81 97 ASN A CA 1
ATOM 780 C C . ASN A 1 97 ? 21.602 -24.041 -7.027 1.00 47.81 97 ASN A C 1
ATOM 782 O O . ASN A 1 97 ? 21.094 -25.114 -6.716 1.00 47.81 97 ASN A O 1
ATOM 786 N N . GLY A 1 98 ? 21.370 -23.489 -8.221 1.00 45.31 98 GLY A N 1
ATOM 787 C CA . GLY A 1 98 ? 21.317 -24.285 -9.457 1.00 45.31 98 GLY A CA 1
ATOM 788 C C . GLY A 1 98 ? 20.137 -25.216 -9.785 1.00 45.31 98 GLY A C 1
ATOM 789 O O . GLY A 1 98 ? 20.262 -25.898 -10.794 1.00 45.31 98 GLY A O 1
ATOM 790 N N . ASN A 1 99 ? 19.009 -25.247 -9.060 1.00 46.50 99 ASN A N 1
ATOM 791 C CA . ASN A 1 99 ? 17.922 -26.206 -9.376 1.00 46.50 99 ASN A CA 1
ATOM 792 C C . ASN A 1 99 ? 16.563 -25.623 -9.822 1.00 46.50 99 ASN A C 1
ATOM 794 O O . ASN A 1 99 ? 15.694 -26.402 -10.199 1.00 46.50 99 ASN A O 1
ATOM 798 N N . ASP A 1 100 ? 16.364 -24.299 -9.849 1.00 51.03 100 ASP A N 1
AT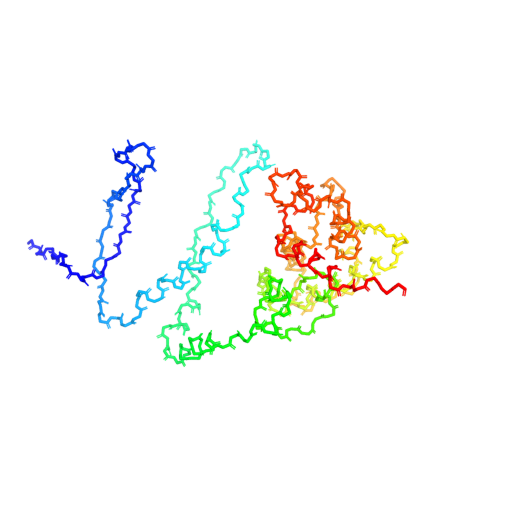OM 799 C CA . ASP A 1 100 ? 15.012 -23.719 -10.046 1.00 51.03 100 ASP A CA 1
ATOM 800 C C . ASP A 1 100 ? 14.820 -22.887 -11.335 1.00 51.03 100 ASP A C 1
ATOM 802 O O . ASP A 1 100 ? 13.728 -22.396 -11.619 1.00 51.03 100 ASP A O 1
ATOM 806 N N . MET A 1 101 ? 15.857 -22.734 -12.170 1.00 43.09 101 MET A N 1
ATOM 807 C CA . MET A 1 101 ? 15.775 -21.865 -13.362 1.00 43.09 101 MET A CA 1
ATOM 808 C C . MET A 1 101 ? 14.930 -22.440 -14.511 1.00 43.09 101 MET A C 1
ATOM 810 O O . MET A 1 101 ? 14.373 -21.677 -15.299 1.00 43.09 101 MET A O 1
ATOM 814 N N . GLY A 1 102 ? 14.804 -23.768 -14.617 1.00 40.19 102 GLY A N 1
ATOM 815 C CA . GLY A 1 102 ? 14.115 -24.412 -15.745 1.00 40.19 102 GLY A CA 1
ATOM 816 C C . GLY A 1 102 ? 12.603 -24.161 -15.791 1.00 40.19 102 GLY A C 1
ATOM 817 O O . GLY A 1 102 ? 12.030 -24.082 -16.878 1.00 40.19 102 GLY A O 1
ATOM 818 N N . LYS A 1 103 ? 11.958 -23.981 -14.630 1.00 41.91 103 LYS A N 1
ATOM 819 C CA . LYS A 1 103 ? 10.504 -23.765 -14.533 1.00 41.91 103 LYS A CA 1
ATOM 820 C C . LYS A 1 103 ? 10.076 -22.327 -14.829 1.00 41.91 103 LYS A C 1
ATOM 822 O O . LYS A 1 103 ? 9.037 -22.121 -15.437 1.00 41.91 103 LYS A O 1
ATOM 827 N N . MET A 1 104 ? 10.878 -21.321 -14.467 1.00 39.97 104 MET A N 1
ATOM 828 C CA . MET A 1 104 ? 10.480 -19.916 -14.662 1.00 39.97 104 MET A CA 1
ATOM 829 C C . MET A 1 104 ? 10.483 -19.452 -16.128 1.00 39.97 104 MET A C 1
ATOM 831 O O . MET A 1 104 ? 9.785 -18.492 -16.456 1.00 39.97 104 MET A O 1
ATOM 835 N N . LEU A 1 105 ? 11.270 -20.093 -16.999 1.00 38.34 105 LEU A N 1
ATOM 836 C CA . LEU A 1 105 ? 11.412 -19.700 -18.409 1.00 38.34 105 LEU A CA 1
ATOM 837 C C . LEU A 1 105 ? 10.466 -20.452 -19.356 1.00 38.34 105 LEU A C 1
ATOM 839 O O . LEU A 1 105 ? 10.128 -19.924 -20.411 1.00 38.34 105 LEU A O 1
ATOM 843 N N . THR A 1 106 ? 10.014 -21.652 -18.988 1.00 43.88 106 THR A N 1
ATOM 844 C CA . THR A 1 106 ? 9.120 -22.472 -19.827 1.00 43.88 106 THR A CA 1
ATOM 845 C C . THR A 1 106 ? 7.638 -22.122 -19.656 1.00 43.88 106 THR A C 1
ATOM 847 O O . THR A 1 106 ? 6.870 -22.287 -20.598 1.00 43.88 106 THR A O 1
ATOM 850 N N . ASP A 1 107 ? 7.242 -21.523 -18.529 1.00 43.22 107 ASP A N 1
ATOM 851 C CA . ASP A 1 107 ? 5.850 -21.106 -18.277 1.00 43.22 107 ASP A CA 1
ATOM 852 C C . ASP A 1 107 ? 5.448 -19.763 -18.935 1.00 43.22 107 ASP A C 1
ATOM 854 O O . ASP A 1 107 ? 4.298 -19.339 -18.828 1.00 43.22 107 ASP A O 1
ATOM 858 N N . GLN A 1 108 ? 6.352 -19.071 -19.645 1.00 45.22 108 GLN A N 1
ATOM 859 C CA . GLN A 1 108 ? 6.019 -17.816 -20.350 1.00 45.22 108 GLN A CA 1
ATOM 860 C C . GLN A 1 108 ? 5.434 -18.027 -21.756 1.00 45.22 108 GLN A C 1
ATOM 862 O O . GLN A 1 108 ? 4.901 -17.088 -22.351 1.00 45.22 108 GLN A O 1
ATOM 867 N N . THR A 1 109 ? 5.476 -19.245 -22.299 1.00 42.03 109 THR A N 1
ATOM 868 C CA . THR A 1 109 ? 4.972 -19.548 -23.645 1.00 42.03 109 THR A CA 1
ATOM 869 C C . THR A 1 109 ? 3.608 -20.230 -23.586 1.00 42.03 109 THR A C 1
ATOM 871 O O . THR A 1 109 ? 3.535 -21.445 -23.721 1.00 42.03 109 THR A O 1
ATOM 874 N N . ALA A 1 110 ? 2.547 -19.447 -23.350 1.00 43.41 110 ALA A N 1
ATOM 875 C CA . ALA A 1 110 ? 1.155 -19.663 -23.801 1.00 43.41 110 ALA A CA 1
ATOM 876 C C . ALA A 1 110 ? 0.156 -18.929 -22.884 1.00 43.41 110 ALA A C 1
ATOM 878 O O . ALA A 1 110 ? -0.725 -19.538 -22.276 1.00 43.41 110 ALA A O 1
ATOM 879 N N . ILE A 1 111 ? 0.250 -17.601 -22.781 1.00 46.00 111 ILE A N 1
ATOM 880 C CA . ILE A 1 111 ? -0.870 -16.829 -22.226 1.00 46.00 111 ILE A CA 1
ATOM 881 C C . ILE A 1 111 ? -1.924 -16.728 -23.333 1.00 46.00 111 ILE A C 1
ATOM 883 O O . ILE A 1 111 ? -1.781 -15.951 -24.275 1.00 46.00 111 ILE A O 1
ATOM 887 N N . HIS A 1 112 ? -2.956 -17.570 -23.247 1.00 41.91 112 HIS A N 1
ATOM 888 C CA . HIS A 1 112 ? -4.083 -17.581 -24.180 1.00 41.91 112 HIS A CA 1
ATOM 889 C C . HIS A 1 112 ? -4.789 -16.207 -24.139 1.00 41.91 112 HIS A C 1
ATOM 891 O O . HIS A 1 112 ? -5.232 -15.797 -23.059 1.00 41.91 112 HIS A O 1
ATOM 897 N N . PRO A 1 113 ? -4.917 -15.488 -25.269 1.00 48.19 113 PRO A N 1
ATOM 898 C CA . PRO A 1 113 ? -5.417 -14.109 -25.292 1.00 48.19 113 PRO A CA 1
ATOM 899 C C . PRO A 1 113 ? -6.853 -13.966 -24.756 1.00 48.19 113 PRO A C 1
ATOM 901 O O . PRO A 1 113 ? -7.191 -12.950 -24.155 1.00 48.19 113 PRO A O 1
ATOM 904 N N . ASP A 1 114 ? -7.661 -15.023 -24.853 1.00 41.94 114 ASP A N 1
ATOM 905 C CA . ASP A 1 114 ? -9.071 -15.020 -24.436 1.00 41.94 114 ASP A CA 1
ATOM 906 C C . ASP A 1 114 ? -9.306 -15.188 -22.921 1.00 41.94 114 ASP A C 1
ATOM 908 O O . ASP A 1 114 ? -10.447 -15.144 -22.462 1.00 41.94 114 ASP A O 1
ATOM 912 N N . LYS A 1 115 ? -8.248 -15.360 -22.112 1.00 44.62 115 LYS A N 1
ATOM 913 C CA . LYS A 1 115 ? -8.339 -15.464 -20.638 1.00 44.62 115 LYS A CA 1
ATOM 914 C C . LYS A 1 115 ? -7.628 -14.337 -19.888 1.00 44.62 115 LYS A C 1
ATOM 916 O O . LYS A 1 115 ? -7.430 -14.437 -18.677 1.00 44.62 115 LYS A O 1
ATOM 921 N N . LEU A 1 116 ? -7.267 -13.247 -20.566 1.00 51.78 116 LEU A N 1
ATOM 922 C CA . LEU A 1 116 ? -6.692 -12.061 -19.926 1.00 51.78 116 LEU A CA 1
ATOM 923 C C . LEU A 1 116 ? -7.784 -11.305 -19.153 1.00 51.78 116 LEU A C 1
ATOM 925 O O . LEU A 1 116 ? -8.269 -10.252 -19.565 1.00 51.78 116 LEU A O 1
ATOM 929 N N . HIS A 1 117 ? -8.178 -11.842 -17.997 1.00 57.50 117 HIS A N 1
ATOM 930 C CA . HIS A 1 117 ? -8.910 -11.070 -17.004 1.00 57.50 117 HIS A CA 1
ATOM 931 C C . HIS A 1 117 ? -8.044 -9.848 -16.666 1.00 57.50 117 HIS A C 1
ATOM 933 O O . HIS A 1 117 ? -6.931 -10.045 -16.180 1.00 57.50 117 HIS A O 1
ATOM 939 N N . PRO A 1 118 ? -8.493 -8.599 -16.896 1.00 63.62 118 PRO A N 1
ATOM 940 C CA . PRO A 1 118 ? -7.656 -7.398 -16.762 1.00 63.62 118 PRO A CA 1
ATOM 941 C C . PRO A 1 118 ? -7.016 -7.252 -15.369 1.00 63.62 118 PRO A C 1
ATOM 943 O O . PRO A 1 118 ? -6.050 -6.515 -15.198 1.00 63.62 118 PRO A O 1
ATOM 946 N N . GLY A 1 119 ? -7.497 -8.024 -14.389 1.00 65.06 119 GLY A N 1
ATOM 947 C CA . GLY A 1 119 ? -6.958 -8.111 -13.035 1.00 65.06 119 GLY A CA 1
ATOM 948 C C . GLY A 1 119 ? -5.503 -8.569 -12.963 1.00 65.06 119 GLY A C 1
ATOM 949 O O . GLY A 1 119 ? -4.838 -8.250 -11.980 1.00 65.06 119 GLY A O 1
ATOM 950 N N . TRP A 1 120 ? -4.954 -9.225 -13.995 1.00 73.44 120 TRP A N 1
ATOM 951 C CA . TRP A 1 120 ? -3.521 -9.550 -14.022 1.00 73.44 120 TRP A CA 1
ATOM 952 C C . TRP A 1 120 ? -2.642 -8.293 -13.953 1.00 73.44 120 TRP A C 1
ATOM 954 O O . TRP A 1 120 ? -1.542 -8.349 -13.410 1.00 73.44 120 TRP A O 1
ATOM 964 N N . GLN A 1 121 ? -3.124 -7.145 -14.444 1.00 74.75 121 GLN A N 1
ATOM 965 C CA . GLN A 1 121 ? -2.391 -5.880 -14.343 1.00 74.75 121 GLN A CA 1
ATOM 966 C C . GLN A 1 121 ? -2.330 -5.376 -12.895 1.00 74.75 121 GLN A C 1
ATOM 968 O O . GLN A 1 121 ? -1.340 -4.765 -12.501 1.00 74.75 121 GLN A O 1
ATOM 973 N N . CYS A 1 122 ? -3.360 -5.656 -12.089 1.00 80.12 122 CYS A N 1
ATOM 974 C CA . CYS A 1 122 ? -3.418 -5.263 -10.679 1.00 80.12 122 CYS A CA 1
ATOM 975 C C . CYS A 1 122 ? -2.736 -6.240 -9.735 1.00 80.12 122 CYS A C 1
ATOM 977 O O . CYS A 1 122 ? -2.192 -5.805 -8.724 1.00 80.12 122 CYS A O 1
ATOM 979 N N . PHE A 1 123 ? -2.797 -7.538 -10.028 1.00 84.75 123 PHE A N 1
ATOM 980 C CA . PHE A 1 123 ? -2.383 -8.590 -9.097 1.00 84.75 123 PHE A CA 1
ATOM 981 C C . PHE A 1 123 ? -1.159 -9.382 -9.571 1.00 84.75 123 PHE A C 1
ATOM 983 O O . PHE A 1 123 ? -0.531 -10.064 -8.769 1.00 84.75 123 PHE A O 1
ATOM 990 N N . GLY A 1 124 ? -0.790 -9.262 -10.846 1.00 81.19 124 GLY A N 1
ATOM 991 C CA . GLY A 1 124 ? 0.206 -10.097 -11.511 1.00 81.19 124 GLY A CA 1
ATOM 992 C C . GLY A 1 124 ? -0.428 -11.274 -12.274 1.00 81.19 124 GLY A C 1
ATOM 993 O O . GLY A 1 124 ? -1.558 -11.667 -11.978 1.00 81.19 124 GLY A O 1
ATOM 994 N N . PRO A 1 125 ? 0.288 -11.852 -13.257 1.00 77.06 125 PRO A N 1
ATOM 995 C CA . PRO A 1 125 ? -0.237 -12.898 -14.144 1.00 77.06 125 PRO A CA 1
ATOM 996 C C . PRO A 1 125 ? -0.582 -14.212 -13.432 1.00 77.06 125 PRO A C 1
ATOM 998 O O . PRO A 1 125 ? -1.477 -14.919 -13.877 1.00 77.06 125 PRO A O 1
ATOM 1001 N N . ASN A 1 126 ? 0.075 -14.505 -12.306 1.00 83.94 126 ASN A N 1
ATOM 1002 C CA . ASN A 1 126 ? -0.041 -15.782 -11.594 1.00 83.94 126 ASN A CA 1
ATOM 1003 C C . ASN A 1 126 ? -0.555 -15.603 -10.156 1.00 83.94 126 ASN A C 1
ATOM 1005 O O . ASN A 1 126 ? -0.177 -16.354 -9.264 1.00 83.94 126 ASN A O 1
ATOM 1009 N N . CYS A 1 127 ? -1.354 -14.564 -9.893 1.00 87.38 127 CYS A N 1
ATOM 1010 C CA . CYS A 1 127 ? -1.859 -14.323 -8.546 1.00 87.38 127 CYS A CA 1
ATOM 1011 C C . CYS A 1 127 ? -2.983 -15.300 -8.175 1.00 87.38 127 CYS A C 1
ATOM 1013 O O . CYS A 1 127 ? -4.125 -15.147 -8.614 1.00 87.38 127 CYS A O 1
ATOM 1015 N N . ASP A 1 128 ? -2.672 -16.226 -7.276 1.00 90.56 128 ASP A N 1
ATOM 1016 C CA . ASP A 1 128 ? -3.578 -17.224 -6.699 1.00 90.56 128 ASP A CA 1
ATOM 1017 C C . ASP A 1 128 ? -4.071 -16.860 -5.287 1.00 90.56 128 ASP A C 1
ATOM 1019 O O . ASP A 1 128 ? -4.851 -17.595 -4.683 1.00 90.56 128 ASP A O 1
ATOM 1023 N N . CYS A 1 129 ? -3.652 -15.709 -4.753 1.00 91.00 129 CYS A N 1
ATOM 1024 C CA . CYS A 1 129 ? -4.023 -15.305 -3.405 1.00 91.00 129 CYS A CA 1
ATOM 1025 C C . CYS A 1 129 ? -5.545 -15.147 -3.285 1.00 91.00 129 CYS A C 1
ATOM 1027 O O . CYS A 1 129 ? -6.161 -14.372 -4.030 1.00 91.00 129 CYS A O 1
ATOM 1029 N N . ASN A 1 130 ? -6.125 -15.852 -2.313 1.00 93.62 130 ASN A N 1
ATOM 1030 C CA . ASN A 1 130 ? -7.537 -15.790 -1.951 1.00 93.62 130 ASN A CA 1
ATOM 1031 C C . ASN A 1 130 ? -7.710 -14.930 -0.690 1.00 93.62 130 ASN A C 1
ATOM 1033 O O . ASN A 1 130 ? -7.845 -15.443 0.421 1.00 93.62 130 ASN A O 1
ATOM 1037 N N . LEU A 1 131 ? -7.620 -13.609 -0.859 1.00 94.88 131 LEU A N 1
ATOM 1038 C CA . LEU A 1 131 ? -7.664 -12.648 0.245 1.00 94.88 131 LEU A CA 1
ATOM 1039 C C . LEU A 1 131 ? -9.010 -11.927 0.265 1.00 94.88 131 LEU A C 1
ATOM 1041 O O . LEU A 1 131 ? -9.453 -11.407 -0.755 1.00 94.88 131 LEU A O 1
ATOM 1045 N N . TYR A 1 132 ? -9.613 -11.805 1.450 1.00 94.75 132 TYR A N 1
ATOM 1046 C CA . TYR A 1 132 ? -10.909 -11.136 1.643 1.00 94.75 132 TYR A CA 1
ATOM 1047 C C . TYR A 1 132 ? -10.948 -9.699 1.097 1.00 94.75 132 TYR A C 1
ATOM 1049 O O . TYR A 1 132 ? -11.965 -9.231 0.594 1.00 94.75 132 TYR A O 1
ATOM 1057 N N . HIS A 1 133 ? -9.829 -8.985 1.196 1.00 95.44 133 HIS A N 1
ATOM 1058 C CA . HIS A 1 133 ? -9.731 -7.592 0.777 1.00 95.44 133 HIS A CA 1
ATOM 1059 C C . HIS A 1 133 ? -9.305 -7.424 -0.693 1.00 95.44 133 HIS A C 1
ATOM 1061 O O . HIS A 1 133 ? -9.211 -6.285 -1.153 1.00 95.44 133 HIS A O 1
ATOM 1067 N N . LYS A 1 134 ? -9.042 -8.518 -1.428 1.00 95.00 134 LYS A N 1
ATOM 1068 C CA . LYS A 1 134 ? -8.403 -8.479 -2.753 1.00 95.00 134 LYS A CA 1
ATOM 1069 C C . LYS A 1 134 ? -9.159 -7.612 -3.743 1.00 95.00 134 LYS A C 1
ATOM 1071 O O . LYS A 1 134 ? -8.615 -6.624 -4.226 1.00 95.00 134 LYS A O 1
ATOM 1076 N N . ASP A 1 135 ? -10.421 -7.936 -3.990 1.00 94.06 135 ASP A N 1
ATOM 1077 C CA . ASP A 1 135 ? -11.231 -7.235 -4.990 1.00 94.06 135 ASP A CA 1
ATOM 1078 C C . ASP A 1 135 ? -11.707 -5.868 -4.490 1.00 94.06 135 ASP A C 1
ATOM 1080 O O . ASP A 1 135 ? -11.816 -4.915 -5.261 1.00 94.06 135 ASP A O 1
ATOM 1084 N N . ARG A 1 136 ? -11.918 -5.748 -3.174 1.00 96.56 136 ARG A N 1
ATOM 1085 C CA . ARG A 1 136 ? -12.373 -4.509 -2.525 1.00 96.56 136 ARG A CA 1
ATOM 1086 C C . ARG A 1 136 ? -11.312 -3.416 -2.513 1.00 96.56 136 ARG A C 1
ATOM 1088 O O . ARG A 1 136 ? -11.652 -2.235 -2.509 1.00 96.56 136 ARG A O 1
ATOM 1095 N N . LEU A 1 137 ? -10.038 -3.798 -2.498 1.00 96.62 137 LEU A N 1
ATOM 1096 C CA . LEU A 1 137 ? -8.915 -2.863 -2.480 1.00 96.62 137 LEU A CA 1
ATOM 1097 C C . LEU A 1 137 ? -8.087 -2.905 -3.762 1.00 96.62 137 LEU A C 1
ATOM 1099 O O . LEU A 1 137 ? -7.241 -2.036 -3.951 1.00 96.62 137 LEU A O 1
ATOM 1103 N N . LEU A 1 138 ? -8.310 -3.875 -4.651 1.00 95.81 138 LEU A N 1
ATOM 1104 C CA . LEU A 1 138 ? -7.397 -4.184 -5.756 1.00 95.81 138 LEU A CA 1
ATOM 1105 C C . LEU A 1 138 ? -5.958 -4.354 -5.247 1.00 95.81 138 LEU A C 1
ATOM 1107 O O . LEU A 1 138 ? -5.008 -3.818 -5.817 1.00 95.81 138 LEU A O 1
ATOM 1111 N N . TYR A 1 139 ? -5.827 -5.055 -4.118 1.00 95.31 139 TYR A N 1
ATOM 1112 C CA . TYR A 1 139 ? -4.588 -5.216 -3.364 1.00 95.31 139 TYR A CA 1
ATOM 1113 C C . TYR A 1 139 ? -4.333 -6.681 -3.022 1.00 95.31 139 TYR A C 1
ATOM 1115 O O . TYR A 1 139 ? -5.259 -7.428 -2.731 1.00 95.31 139 TYR A O 1
ATOM 1123 N N . CYS A 1 140 ? -3.075 -7.107 -3.069 1.00 95.12 140 CYS A N 1
ATOM 1124 C CA . CYS A 1 140 ? -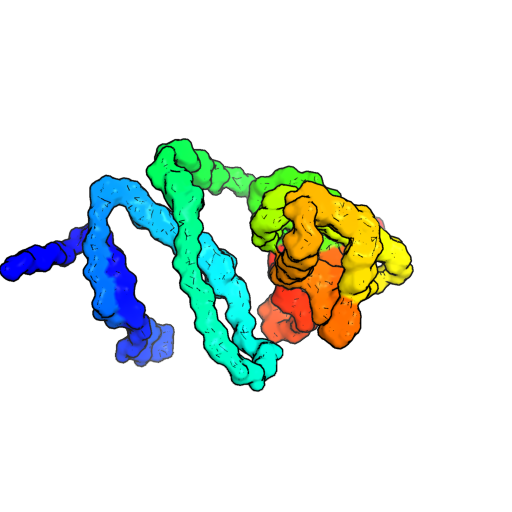2.695 -8.496 -2.858 1.00 95.12 140 CYS A CA 1
ATOM 1125 C C . CYS A 1 140 ? -1.271 -8.593 -2.306 1.00 95.12 140 CYS A C 1
ATOM 1127 O O . CYS A 1 140 ? -0.433 -7.751 -2.628 1.00 95.12 140 CYS A O 1
ATOM 1129 N N . HIS A 1 141 ? -0.969 -9.665 -1.564 1.00 94.69 141 HIS A N 1
ATOM 1130 C CA . HIS A 1 141 ? 0.378 -9.989 -1.080 1.00 94.69 141 HIS A CA 1
ATOM 1131 C C . HIS A 1 141 ? 1.436 -10.039 -2.192 1.00 94.69 141 HIS A C 1
ATOM 1133 O O . HIS A 1 141 ? 2.578 -9.669 -1.942 1.00 94.69 141 HIS A O 1
ATOM 1139 N N . CYS A 1 142 ? 1.072 -10.421 -3.426 1.00 92.56 142 CYS A N 1
ATOM 1140 C CA . CYS A 1 142 ? 1.995 -10.449 -4.572 1.00 92.56 142 CYS A CA 1
ATOM 1141 C C . CYS A 1 142 ? 2.627 -9.083 -4.882 1.00 92.56 142 CYS A C 1
ATOM 1143 O O . CYS A 1 142 ? 3.757 -9.025 -5.360 1.00 92.56 142 CYS A O 1
ATOM 1145 N N . ASN A 1 143 ? 1.894 -8.001 -4.608 1.00 89.25 143 ASN A N 1
ATOM 1146 C CA . ASN A 1 143 ? 2.298 -6.627 -4.916 1.00 89.25 143 ASN A CA 1
ATOM 1147 C C . ASN A 1 143 ? 2.440 -5.768 -3.653 1.00 89.25 143 ASN A C 1
ATOM 1149 O O . ASN A 1 143 ? 2.669 -4.565 -3.744 1.00 89.25 143 ASN A O 1
ATOM 1153 N N . ALA A 1 144 ? 2.283 -6.384 -2.485 1.00 94.00 144 ALA A N 1
ATOM 1154 C CA . ALA A 1 144 ? 2.381 -5.734 -1.197 1.00 94.00 144 ALA A CA 1
ATOM 1155 C C . ALA A 1 144 ? 3.841 -5.405 -0.867 1.00 94.00 144 ALA A C 1
ATOM 1157 O O . ALA A 1 144 ? 4.739 -6.230 -1.057 1.00 94.00 144 ALA A O 1
ATOM 1158 N N . SER A 1 145 ? 4.083 -4.230 -0.287 1.00 94.19 145 SER A N 1
ATOM 1159 C CA . SER A 1 145 ? 5.393 -3.912 0.282 1.00 94.19 145 SER A CA 1
ATOM 1160 C C . SER A 1 145 ? 5.732 -4.889 1.414 1.00 94.19 145 SER A C 1
ATOM 1162 O O . SER A 1 145 ? 4.999 -4.960 2.401 1.00 94.19 145 SER A O 1
ATOM 1164 N N . PHE A 1 146 ? 6.831 -5.638 1.300 1.00 93.69 146 PHE A N 1
ATOM 1165 C CA . PHE A 1 146 ? 7.249 -6.610 2.318 1.00 93.69 146 PHE A CA 1
ATOM 1166 C C . PHE A 1 146 ? 7.590 -5.932 3.655 1.00 93.69 146 PHE A C 1
ATOM 1168 O O . PHE A 1 146 ? 8.359 -4.970 3.677 1.00 93.69 146 PHE A O 1
ATOM 1175 N N . GLU A 1 147 ? 7.062 -6.461 4.764 1.00 94.62 147 GLU A N 1
ATOM 1176 C CA . GLU A 1 147 ? 7.390 -6.017 6.123 1.00 94.62 147 GLU A CA 1
ATOM 1177 C C . GLU A 1 147 ? 8.041 -7.162 6.921 1.00 94.62 147 GLU A C 1
ATOM 1179 O O . GLU A 1 147 ? 7.366 -8.147 7.224 1.00 94.62 147 GLU A O 1
ATOM 1184 N N . PRO A 1 148 ? 9.327 -7.052 7.306 1.00 94.19 148 PRO A N 1
ATOM 1185 C CA . PRO A 1 148 ? 10.035 -8.117 8.018 1.00 94.19 148 PRO A CA 1
ATOM 1186 C C . PRO A 1 148 ? 9.417 -8.529 9.359 1.00 94.19 148 PRO A C 1
ATOM 1188 O O . PRO A 1 148 ? 9.595 -9.672 9.775 1.00 94.19 148 PRO A O 1
ATOM 1191 N N . LEU A 1 149 ? 8.722 -7.620 10.052 1.00 94.88 149 LEU A N 1
ATOM 1192 C CA . LEU A 1 149 ? 8.044 -7.925 11.317 1.00 94.88 149 LEU A CA 1
ATOM 1193 C C . LEU A 1 149 ? 6.692 -8.630 11.132 1.00 94.88 149 LEU A C 1
ATOM 1195 O O . LEU A 1 149 ? 6.135 -9.117 12.111 1.00 94.88 149 LEU A O 1
ATOM 1199 N N . ASP A 1 150 ? 6.175 -8.702 9.904 1.00 97.31 150 ASP A N 1
ATOM 1200 C CA . ASP A 1 150 ? 4.939 -9.406 9.556 1.00 97.31 150 ASP A CA 1
ATOM 1201 C C . ASP A 1 150 ? 5.106 -10.171 8.229 1.00 97.31 150 ASP A C 1
ATOM 1203 O O . ASP A 1 150 ? 4.443 -9.869 7.235 1.00 97.31 150 ASP A O 1
ATOM 1207 N N . PRO A 1 151 ? 6.007 -11.173 8.180 1.00 95.19 151 PRO A N 1
ATOM 1208 C CA . PRO A 1 151 ? 6.379 -11.842 6.933 1.00 95.19 151 PRO A CA 1
ATOM 1209 C C . PRO A 1 151 ? 5.223 -12.626 6.298 1.00 95.19 151 PRO A C 1
ATOM 1211 O O . PRO A 1 151 ? 5.258 -12.909 5.104 1.00 95.19 151 PRO A O 1
ATOM 1214 N N . GLY A 1 152 ? 4.216 -12.991 7.097 1.00 95.81 152 GLY A N 1
ATOM 1215 C CA . GLY A 1 152 ? 2.996 -13.657 6.645 1.00 95.81 152 GLY A CA 1
ATOM 1216 C C . GLY A 1 152 ? 1.803 -12.719 6.470 1.00 95.81 152 GLY A C 1
ATOM 1217 O O . GLY A 1 152 ? 0.693 -13.221 6.337 1.00 95.81 152 GLY A O 1
ATOM 1218 N N . TYR A 1 153 ? 2.005 -11.396 6.538 1.00 97.25 153 TYR A N 1
ATOM 1219 C CA . TYR A 1 153 ? 0.957 -10.374 6.404 1.00 97.25 153 TYR A CA 1
ATOM 1220 C C . TYR A 1 153 ? -0.228 -10.538 7.374 1.00 97.25 153 TYR A C 1
ATOM 1222 O O . TYR A 1 153 ? -1.324 -10.044 7.120 1.00 97.25 153 TYR A O 1
ATOM 1230 N N . ARG A 1 154 ? -0.038 -11.223 8.507 1.00 98.00 154 ARG A N 1
ATOM 1231 C CA . ARG A 1 154 ? -1.115 -11.552 9.452 1.00 98.00 154 ARG A CA 1
ATOM 1232 C C . ARG A 1 154 ? -1.675 -10.302 10.111 1.00 98.00 154 ARG A C 1
ATOM 1234 O O . ARG A 1 154 ? -2.891 -10.174 10.251 1.00 98.00 154 ARG A O 1
ATOM 1241 N N . PHE A 1 155 ? -0.793 -9.398 10.533 1.00 98.25 155 PHE A N 1
ATOM 1242 C CA . PHE A 1 155 ? -1.204 -8.127 11.117 1.00 98.25 155 PHE A CA 1
ATOM 1243 C C . PHE A 1 155 ? -1.828 -7.228 10.051 1.00 98.25 155 PHE A C 1
ATOM 1245 O O . PHE A 1 155 ? -2.892 -6.648 10.271 1.00 98.25 155 PHE A O 1
ATOM 1252 N N . ARG A 1 156 ? -1.203 -7.161 8.870 1.00 98.06 156 ARG A N 1
ATOM 1253 C CA . ARG A 1 156 ? -1.709 -6.370 7.745 1.00 98.06 156 ARG A CA 1
ATOM 1254 C C . ARG A 1 156 ? -3.113 -6.795 7.321 1.00 98.06 156 ARG A C 1
ATOM 1256 O O . ARG A 1 156 ? -3.981 -5.939 7.192 1.00 98.06 156 ARG A O 1
ATOM 1263 N N . ASP A 1 157 ? -3.360 -8.088 7.153 1.00 98.25 157 ASP A N 1
ATOM 1264 C CA . ASP A 1 157 ? -4.661 -8.614 6.730 1.00 98.25 157 ASP A CA 1
ATOM 1265 C C . ASP A 1 157 ? -5.754 -8.320 7.759 1.00 98.25 157 ASP A C 1
ATOM 1267 O O . ASP A 1 157 ? -6.869 -7.936 7.395 1.00 98.25 157 ASP A O 1
ATOM 1271 N N . ALA A 1 158 ? -5.424 -8.453 9.046 1.00 98.38 158 ALA A N 1
ATOM 1272 C CA . ALA A 1 158 ? -6.315 -8.096 10.142 1.00 98.38 158 ALA A CA 1
ATOM 1273 C C . ALA A 1 158 ? -6.651 -6.598 10.138 1.00 98.38 158 ALA A C 1
ATOM 1275 O O . ALA A 1 158 ? -7.824 -6.235 10.249 1.00 98.38 158 ALA A O 1
ATOM 1276 N N . LEU A 1 159 ? -5.647 -5.737 9.945 1.00 98.44 159 LEU A N 1
ATOM 1277 C CA . LEU A 1 159 ? -5.831 -4.292 9.834 1.00 98.44 159 LEU A CA 1
ATOM 1278 C C . LEU A 1 159 ? -6.713 -3.930 8.631 1.00 98.44 159 LEU A C 1
ATOM 1280 O O . LEU A 1 159 ? -7.675 -3.182 8.785 1.00 98.44 159 LEU A O 1
ATOM 1284 N N . LEU A 1 160 ? -6.450 -4.492 7.449 1.00 98.44 160 LEU A N 1
ATOM 1285 C CA . LEU A 1 160 ? -7.252 -4.229 6.248 1.00 98.44 160 LEU A CA 1
ATOM 1286 C C . LEU A 1 160 ? -8.698 -4.699 6.409 1.00 98.44 160 LEU A C 1
ATOM 1288 O O . LEU A 1 160 ? -9.623 -3.982 6.031 1.00 98.44 160 LEU A O 1
ATOM 1292 N N . LYS A 1 161 ? -8.913 -5.867 7.024 1.00 98.31 161 LYS A N 1
ATOM 1293 C CA . LYS A 1 161 ? -10.259 -6.340 7.363 1.00 98.31 161 LYS A CA 1
ATOM 1294 C C . LYS A 1 161 ? -10.957 -5.378 8.325 1.00 98.31 161 LYS A C 1
ATOM 1296 O O . LYS A 1 161 ? -12.126 -5.064 8.124 1.00 98.31 161 LYS A O 1
ATOM 1301 N N . ARG A 1 162 ? -10.248 -4.874 9.340 1.00 98.19 162 ARG A N 1
ATOM 1302 C CA . ARG A 1 162 ? -10.792 -3.896 10.289 1.00 98.19 162 ARG A CA 1
ATOM 1303 C C . ARG A 1 162 ? -11.180 -2.585 9.604 1.00 98.19 162 ARG A C 1
ATOM 1305 O O . ARG A 1 162 ? -12.279 -2.100 9.851 1.00 98.19 162 ARG A O 1
ATOM 1312 N N . LEU A 1 163 ? -10.336 -2.056 8.719 1.00 98.44 163 LEU A N 1
ATOM 1313 C CA . LEU A 1 163 ? -10.622 -0.838 7.952 1.00 98.44 163 LEU A CA 1
ATOM 1314 C C . LEU A 1 163 ? -11.821 -1.011 7.009 1.00 98.44 163 LEU A C 1
ATOM 1316 O O . LEU A 1 163 ? -12.671 -0.129 6.948 1.00 98.44 163 LEU A O 1
ATOM 1320 N N . LEU A 1 164 ? -11.951 -2.162 6.342 1.00 98.19 164 LEU A N 1
ATOM 1321 C CA . LEU A 1 164 ? -13.127 -2.473 5.517 1.00 98.19 164 LEU A CA 1
ATOM 1322 C C . LEU A 1 164 ? -14.419 -2.538 6.344 1.00 98.19 164 LEU A C 1
ATOM 1324 O O . LEU A 1 164 ? -15.447 -2.028 5.906 1.00 98.19 164 LEU A O 1
ATOM 1328 N N . ASN A 1 165 ? -14.365 -3.106 7.552 1.00 97.88 165 ASN A N 1
ATOM 1329 C CA . ASN A 1 165 ? -15.518 -3.124 8.457 1.00 97.88 165 ASN A CA 1
ATOM 1330 C C . ASN A 1 165 ? -15.885 -1.708 8.939 1.00 97.88 165 ASN A C 1
ATOM 1332 O O . ASN A 1 165 ? -17.062 -1.384 9.075 1.00 97.88 165 ASN A O 1
ATOM 1336 N N . LEU A 1 166 ? -14.889 -0.853 9.203 1.00 97.88 166 LEU A N 1
ATOM 1337 C CA . LEU A 1 166 ? -15.131 0.553 9.543 1.00 97.88 166 LEU A CA 1
ATOM 1338 C C . LEU A 1 166 ? -15.756 1.302 8.361 1.00 97.88 166 LEU A C 1
ATOM 1340 O O . LEU A 1 166 ? -16.707 2.052 8.557 1.00 97.88 166 LEU A O 1
ATOM 1344 N N . GLU A 1 167 ? -15.288 1.062 7.137 1.00 97.75 167 GLU A N 1
ATOM 1345 C CA . GLU A 1 167 ? -15.846 1.669 5.926 1.00 97.75 167 GLU A CA 1
ATOM 1346 C C . GLU A 1 167 ? -17.318 1.293 5.710 1.00 97.75 167 GLU A C 1
ATOM 1348 O O . GLU A 1 167 ? -18.123 2.146 5.338 1.00 97.75 167 GLU A O 1
ATOM 1353 N N . GLU A 1 168 ? -17.696 0.043 5.984 1.00 96.88 168 GLU A N 1
ATOM 1354 C CA . GLU A 1 168 ? -19.091 -0.412 5.901 1.00 96.88 168 GLU A CA 1
ATOM 1355 C C . GLU A 1 168 ? -20.021 0.340 6.856 1.00 96.88 168 GLU A C 1
ATOM 1357 O O . GLU A 1 168 ? -21.191 0.546 6.537 1.00 96.88 168 GLU A O 1
ATOM 1362 N N . SER A 1 169 ? -19.499 0.798 7.996 1.00 96.88 169 SER A N 1
ATOM 1363 C CA . SER A 1 169 ? -20.260 1.611 8.948 1.00 96.88 169 SER A CA 1
ATOM 1364 C C . SER A 1 169 ? -20.425 3.075 8.513 1.00 96.88 169 SER A C 1
ATOM 1366 O O . SER A 1 169 ? -21.240 3.796 9.091 1.00 96.88 169 SER A O 1
ATOM 1368 N N . VAL A 1 170 ? -19.695 3.528 7.483 1.00 96.56 170 VAL A N 1
ATOM 1369 C CA . VAL A 1 170 ? -19.781 4.903 6.973 1.00 96.56 170 VAL A CA 1
ATOM 1370 C C . VAL A 1 170 ? -20.987 5.045 6.034 1.00 96.56 170 VAL A C 1
ATOM 1372 O O . VAL A 1 170 ? -21.001 4.452 4.943 1.00 96.56 170 VAL A O 1
ATOM 1375 N N . PRO A 1 171 ? -21.981 5.883 6.385 1.00 93.56 171 PRO A N 1
ATOM 1376 C CA . PRO A 1 171 ? -23.181 6.047 5.576 1.00 93.56 171 PRO A CA 1
ATOM 1377 C C . PRO A 1 171 ? -22.887 6.718 4.225 1.00 93.56 171 PRO A C 1
ATOM 1379 O O . PRO A 1 171 ? -22.052 7.620 4.105 1.00 93.56 171 PRO A O 1
ATOM 1382 N N . GLY A 1 172 ? -23.637 6.312 3.199 1.00 93.00 172 GLY A N 1
ATOM 1383 C CA . GLY A 1 172 ? -23.556 6.871 1.846 1.00 93.00 172 GLY A CA 1
ATOM 1384 C C . GLY A 1 172 ? -22.431 6.267 1.005 1.00 93.00 172 GLY A C 1
ATOM 1385 O O . GLY A 1 172 ? -22.056 5.125 1.217 1.00 93.00 172 GLY A O 1
ATOM 1386 N N . LYS A 1 173 ? -21.912 7.022 0.028 1.00 90.06 173 LYS A N 1
ATOM 1387 C CA . LYS A 1 173 ? -20.742 6.655 -0.799 1.00 90.06 173 LYS A CA 1
ATOM 1388 C C . LYS A 1 173 ? -19.483 7.443 -0.408 1.00 90.06 173 LYS A C 1
ATOM 1390 O O . LYS A 1 173 ? -18.611 7.682 -1.230 1.00 90.06 173 LYS A O 1
ATOM 1395 N N . LYS A 1 174 ? -19.404 7.895 0.846 1.00 94.81 174 LYS A N 1
ATOM 1396 C CA . LYS A 1 174 ? -18.279 8.707 1.330 1.00 94.81 174 LYS A CA 1
ATOM 1397 C C . LYS A 1 174 ? -17.050 7.842 1.610 1.00 94.81 174 LYS A C 1
ATOM 1399 O O . LYS A 1 174 ? -17.204 6.691 2.031 1.00 94.81 174 LYS A O 1
ATOM 1404 N N . ALA A 1 175 ? -15.868 8.420 1.399 1.00 96.94 175 ALA A N 1
ATOM 1405 C CA . ALA A 1 175 ? -14.594 7.844 1.812 1.00 96.94 175 ALA A CA 1
ATOM 1406 C C . ALA A 1 175 ? -14.505 7.748 3.345 1.00 96.94 175 ALA A C 1
ATOM 1408 O O . ALA A 1 175 ? -15.069 8.579 4.062 1.00 96.94 175 ALA A O 1
ATOM 1409 N N . LEU A 1 176 ? -13.795 6.733 3.841 1.00 98.19 176 LEU A N 1
ATOM 1410 C CA . LEU A 1 176 ? -13.512 6.571 5.265 1.00 98.19 176 LEU A CA 1
ATOM 1411 C C . LEU A 1 176 ? -12.290 7.417 5.649 1.00 98.19 176 LEU A C 1
ATOM 1413 O O . LEU A 1 176 ? -11.199 7.208 5.117 1.00 98.19 176 LEU A O 1
ATOM 1417 N N . PHE A 1 177 ? -12.477 8.301 6.626 1.00 98.12 177 PHE A N 1
ATOM 1418 C CA . PHE A 1 177 ? -11.406 8.988 7.346 1.00 98.12 177 PHE A CA 1
ATOM 1419 C C . PHE A 1 177 ? -11.330 8.425 8.764 1.00 98.12 177 PHE A C 1
ATOM 1421 O O . PHE A 1 177 ? -12.364 8.171 9.386 1.00 98.12 177 PHE A O 1
ATOM 1428 N N . PHE A 1 178 ? -10.124 8.185 9.267 1.00 98.44 178 PHE A N 1
ATOM 1429 C CA . PHE A 1 178 ? -9.915 7.599 10.586 1.00 98.44 178 PHE A CA 1
ATOM 1430 C C . PHE A 1 178 ? -8.636 8.126 11.236 1.00 98.44 178 PHE A C 1
ATOM 1432 O O . PHE A 1 178 ? -7.645 8.403 10.567 1.00 98.44 178 PHE A O 1
ATOM 1439 N N . LEU A 1 179 ? -8.646 8.231 12.563 1.00 98.38 179 LEU A N 1
ATOM 1440 C CA . LEU A 1 179 ? -7.477 8.643 13.337 1.00 98.38 179 LEU A CA 1
ATOM 1441 C C . LEU A 1 179 ? -6.571 7.442 13.613 1.00 98.38 179 LEU A C 1
ATOM 1443 O O . LEU A 1 179 ? -7.062 6.356 13.930 1.00 98.38 179 LEU A O 1
ATOM 1447 N N . TRP A 1 180 ? -5.253 7.647 13.608 1.00 97.25 180 TRP A N 1
ATOM 1448 C CA . TRP A 1 180 ? -4.277 6.642 14.053 1.00 97.25 180 TRP A CA 1
ATOM 1449 C C . TRP A 1 180 ? -4.633 6.040 15.415 1.00 97.25 180 TRP A C 1
ATOM 1451 O O . TRP A 1 180 ? -4.568 4.825 15.613 1.00 97.25 180 TRP A O 1
ATOM 1461 N N . LYS A 1 181 ? -5.057 6.906 16.343 1.00 97.25 181 LYS A N 1
ATOM 1462 C CA . LYS A 1 181 ? -5.447 6.541 17.705 1.00 97.25 181 LYS A CA 1
ATOM 1463 C C . LYS A 1 181 ? -6.492 5.420 17.731 1.00 97.25 181 LYS A C 1
ATOM 1465 O O . LYS A 1 181 ? -6.340 4.492 18.513 1.00 97.25 181 LYS A O 1
ATOM 1470 N N . LEU A 1 182 ? -7.474 5.453 16.823 1.00 97.44 182 LEU A N 1
ATOM 1471 C CA . LEU A 1 182 ? -8.527 4.435 16.728 1.00 97.44 182 LEU A CA 1
ATOM 1472 C C . LEU A 1 182 ? -7.957 3.036 16.459 1.00 97.44 182 LEU A C 1
ATOM 1474 O O . LEU A 1 182 ? -8.435 2.056 17.018 1.00 97.44 182 LEU A O 1
ATOM 1478 N N . ILE A 1 183 ? -6.940 2.941 15.601 1.00 97.75 183 ILE A N 1
ATOM 1479 C CA . ILE A 1 183 ? -6.300 1.666 15.257 1.00 97.75 183 ILE A CA 1
ATOM 1480 C C . ILE A 1 183 ? -5.347 1.220 16.362 1.00 97.75 183 ILE A C 1
ATOM 1482 O O . ILE A 1 183 ? -5.263 0.035 16.671 1.00 97.75 183 ILE A O 1
ATOM 1486 N N . ASN A 1 184 ? -4.635 2.168 16.967 1.00 95.38 184 ASN A N 1
ATOM 1487 C CA . ASN A 1 184 ? -3.704 1.881 18.048 1.00 95.38 184 ASN A CA 1
ATOM 1488 C C . ASN A 1 184 ? -4.402 1.391 19.331 1.00 95.38 184 ASN A C 1
ATOM 1490 O O . ASN A 1 184 ? -3.835 0.594 20.076 1.00 95.38 184 ASN A O 1
ATOM 1494 N N . GLU A 1 185 ? -5.619 1.869 19.586 1.00 96.81 185 GLU A N 1
ATOM 1495 C CA . GLU A 1 185 ? -6.446 1.480 20.735 1.00 96.81 185 GLU A CA 1
ATOM 1496 C C . GLU A 1 185 ? -7.336 0.258 20.453 1.00 96.81 185 GLU A C 1
ATOM 1498 O O . GLU A 1 185 ? -8.048 -0.200 21.344 1.00 96.81 185 GLU A O 1
ATOM 1503 N N . ASP A 1 186 ? -7.292 -0.304 19.240 1.00 98.12 186 ASP A N 1
ATOM 1504 C CA . ASP A 1 186 ? -8.034 -1.517 18.909 1.00 98.12 186 ASP A CA 1
ATOM 1505 C C . ASP A 1 186 ? -7.437 -2.730 19.644 1.00 98.12 186 ASP A C 1
ATOM 1507 O O . ASP A 1 186 ? -6.318 -3.171 19.364 1.00 98.12 186 ASP A O 1
ATOM 1511 N N . GLU A 1 187 ? -8.193 -3.269 20.603 1.00 97.94 187 GLU A N 1
ATOM 1512 C CA . GLU A 1 187 ? -7.754 -4.357 21.484 1.00 97.94 187 GLU A CA 1
ATOM 1513 C C . GLU A 1 187 ? -7.328 -5.604 20.698 1.00 97.94 187 GLU A C 1
ATOM 1515 O O . GLU A 1 187 ? -6.277 -6.187 20.973 1.00 97.94 187 GLU A O 1
ATOM 1520 N N . PHE A 1 188 ? -8.079 -5.968 19.655 1.00 98.25 188 PHE A N 1
ATOM 1521 C CA . PHE A 1 188 ? -7.776 -7.137 18.836 1.00 98.25 188 PHE A CA 1
ATOM 1522 C C . PHE A 1 188 ? -6.461 -6.967 18.064 1.00 98.25 188 PHE A C 1
ATOM 1524 O O . PHE A 1 188 ? -5.624 -7.876 18.055 1.00 98.25 188 PHE A O 1
ATOM 1531 N N . LEU A 1 189 ? -6.241 -5.806 17.438 1.00 98.12 189 LEU A N 1
ATOM 1532 C CA . LEU A 1 189 ? -4.985 -5.516 16.738 1.00 98.12 189 LEU A CA 1
ATOM 1533 C C . LEU A 1 189 ? -3.804 -5.399 17.716 1.00 98.12 189 LEU A C 1
ATOM 1535 O O . LEU A 1 189 ? -2.702 -5.875 17.419 1.00 98.12 189 LEU A O 1
ATOM 1539 N N . SER A 1 190 ? -4.027 -4.827 18.900 1.00 96.81 190 SER A N 1
ATOM 1540 C CA . SER A 1 190 ? -3.023 -4.733 19.965 1.00 96.81 190 SER A CA 1
ATOM 1541 C C . SER A 1 190 ? -2.591 -6.116 20.464 1.00 96.81 190 SER A C 1
ATOM 1543 O O . SER A 1 190 ? -1.398 -6.406 20.566 1.00 96.81 190 SER A O 1
ATOM 1545 N N . GLU A 1 191 ? -3.534 -7.025 20.710 1.00 97.69 191 GLU A N 1
ATOM 1546 C CA . GLU A 1 191 ? -3.205 -8.403 21.073 1.00 97.69 191 GLU A CA 1
ATOM 1547 C C . GLU A 1 191 ? -2.510 -9.158 19.940 1.00 97.69 191 GLU A C 1
ATOM 1549 O O . GLU A 1 191 ? -1.526 -9.864 20.173 1.00 97.69 191 GLU A O 1
ATOM 1554 N N . LEU A 1 192 ? -3.008 -9.028 18.708 1.00 98.19 192 LEU A N 1
ATOM 1555 C CA . LEU A 1 192 ? -2.446 -9.727 17.557 1.00 98.19 192 LEU A CA 1
ATOM 1556 C C . LEU A 1 192 ? -1.000 -9.301 17.295 1.00 98.19 192 LEU A C 1
ATOM 1558 O O . LEU A 1 192 ? -0.141 -10.155 17.075 1.00 98.19 192 LEU A O 1
ATOM 1562 N N . SER A 1 193 ? -0.721 -8.000 17.347 1.00 97.50 193 SER A N 1
ATOM 1563 C CA . SER A 1 193 ? 0.633 -7.473 17.173 1.00 97.50 193 SER A CA 1
ATOM 1564 C C . SER A 1 193 ? 1.579 -8.008 18.252 1.00 97.50 193 SER A C 1
ATOM 1566 O O . SER A 1 193 ? 2.619 -8.571 17.905 1.00 97.50 193 SER A O 1
ATOM 1568 N N . LYS A 1 194 ? 1.177 -7.993 19.532 1.00 97.25 194 LYS A N 1
ATOM 1569 C CA . LYS A 1 194 ? 1.942 -8.618 20.628 1.00 97.25 194 LYS A CA 1
ATOM 1570 C C . LYS A 1 194 ? 2.211 -10.102 20.386 1.00 97.25 194 LYS A C 1
ATOM 1572 O O . LYS A 1 194 ? 3.322 -10.558 20.632 1.00 97.25 194 LYS A O 1
ATOM 1577 N N . ARG A 1 195 ? 1.247 -10.864 19.858 1.00 97.75 195 ARG A N 1
ATOM 1578 C CA . ARG A 1 195 ? 1.453 -12.289 19.522 1.00 97.75 195 ARG A CA 1
ATOM 1579 C C . ARG A 1 195 ? 2.457 -12.498 18.384 1.00 97.75 195 ARG A C 1
ATOM 1581 O O . ARG A 1 195 ? 3.108 -13.537 18.354 1.00 97.75 195 ARG A O 1
ATOM 1588 N N . ILE A 1 196 ? 2.569 -11.554 17.448 1.00 96.81 196 ILE A N 1
ATOM 1589 C CA . ILE A 1 196 ? 3.481 -11.656 16.299 1.00 96.81 196 ILE A CA 1
ATOM 1590 C C . ILE A 1 196 ? 4.918 -11.307 16.698 1.00 96.81 196 ILE A C 1
ATOM 1592 O O . ILE A 1 196 ? 5.838 -12.034 16.332 1.00 96.81 196 ILE A O 1
ATOM 1596 N N . VAL A 1 197 ? 5.126 -10.219 17.450 1.00 96.75 197 VAL A N 1
ATOM 1597 C CA . VAL A 1 197 ? 6.483 -9.709 17.741 1.00 96.75 197 VAL A CA 1
ATOM 1598 C C . VAL A 1 197 ? 6.949 -9.890 19.190 1.00 96.75 197 VAL A C 1
ATOM 1600 O O . VAL A 1 197 ? 8.130 -9.673 19.472 1.00 96.75 197 VAL A O 1
ATOM 1603 N N . GLY A 1 198 ? 6.057 -10.276 20.107 1.00 92.12 198 GLY A N 1
ATOM 1604 C CA . GLY A 1 198 ? 6.318 -10.564 21.527 1.00 92.12 198 GLY A CA 1
ATOM 1605 C C . GLY A 1 198 ? 6.576 -9.344 22.421 1.00 92.12 198 GLY A C 1
ATOM 1606 O O . GLY A 1 198 ? 6.254 -9.370 23.603 1.00 92.12 198 GLY A O 1
ATOM 1607 N N . ASP A 1 199 ? 7.146 -8.278 21.864 1.00 91.50 199 ASP A N 1
ATOM 1608 C CA . ASP A 1 199 ? 7.640 -7.101 22.583 1.00 91.50 199 ASP A CA 1
ATOM 1609 C C . ASP A 1 199 ? 6.804 -5.846 22.267 1.00 91.50 199 ASP A C 1
ATOM 1611 O O . ASP A 1 199 ? 6.415 -5.604 21.118 1.00 91.50 199 ASP A O 1
ATOM 1615 N N . ASN A 1 200 ? 6.552 -5.018 23.284 1.00 90.50 200 ASN A N 1
ATOM 1616 C CA . ASN A 1 200 ? 5.832 -3.752 23.153 1.00 90.50 200 ASN A CA 1
ATOM 1617 C C . ASN A 1 200 ? 6.574 -2.760 22.239 1.00 90.50 200 ASN A C 1
ATOM 1619 O O . ASN A 1 200 ? 5.930 -2.085 21.436 1.00 90.50 200 ASN A O 1
ATOM 1623 N N . GLU A 1 201 ? 7.910 -2.682 22.292 1.00 92.06 201 GLU A N 1
ATOM 1624 C CA . GLU A 1 201 ? 8.665 -1.771 21.412 1.00 92.06 201 GLU A CA 1
ATOM 1625 C C . GLU A 1 201 ? 8.533 -2.200 19.943 1.00 92.06 201 GLU A C 1
ATOM 1627 O O . GLU A 1 201 ? 8.252 -1.399 19.043 1.00 92.06 201 GLU A O 1
ATOM 1632 N N . LYS A 1 202 ? 8.652 -3.508 19.696 1.00 93.69 202 LYS A N 1
ATOM 1633 C CA . LYS A 1 202 ? 8.473 -4.079 18.358 1.00 93.69 202 LYS A CA 1
ATOM 1634 C C . LYS A 1 202 ? 7.039 -3.936 17.860 1.00 93.69 202 LYS A C 1
ATOM 1636 O O . LYS A 1 202 ? 6.847 -3.814 16.654 1.00 93.69 202 LYS A O 1
ATOM 1641 N N . THR A 1 203 ? 6.054 -3.916 18.757 1.00 95.69 203 THR A N 1
ATOM 1642 C CA . THR A 1 203 ? 4.636 -3.730 18.414 1.00 95.69 203 THR A CA 1
ATOM 1643 C C . THR A 1 203 ? 4.413 -2.361 17.775 1.00 95.69 203 THR A C 1
ATOM 1645 O O . THR A 1 203 ? 3.873 -2.267 16.672 1.00 95.69 203 THR A O 1
ATOM 1648 N N . TRP A 1 204 ? 4.936 -1.302 18.398 1.00 95.12 204 TRP A N 1
ATOM 1649 C CA . TRP A 1 204 ? 4.895 0.051 17.836 1.00 95.12 204 TRP A CA 1
ATOM 1650 C C . TRP A 1 204 ? 5.613 0.152 16.493 1.00 95.12 204 TRP A C 1
ATOM 1652 O O . TRP A 1 204 ? 5.130 0.800 15.558 1.00 95.12 204 TRP A O 1
ATOM 1662 N N . ARG A 1 205 ? 6.767 -0.513 16.376 1.00 96.06 205 ARG A N 1
ATOM 1663 C CA . ARG A 1 205 ? 7.524 -0.565 15.125 1.00 96.06 205 ARG A CA 1
ATOM 1664 C C . ARG A 1 205 ? 6.746 -1.280 14.019 1.00 96.06 205 ARG A C 1
ATOM 1666 O O . ARG A 1 205 ? 6.714 -0.764 12.904 1.00 96.06 205 ARG A O 1
ATOM 1673 N N . LEU A 1 206 ? 6.107 -2.410 14.322 1.00 97.38 206 LEU A N 1
ATOM 1674 C CA . LEU A 1 206 ? 5.261 -3.154 13.389 1.00 97.38 206 LEU A CA 1
ATOM 1675 C C . LEU A 1 206 ? 4.105 -2.284 12.885 1.00 97.38 206 LEU A C 1
ATOM 1677 O O . LEU A 1 206 ? 3.895 -2.191 11.676 1.00 97.38 206 LEU A O 1
ATOM 1681 N N . LEU A 1 207 ? 3.400 -1.599 13.790 1.00 97.12 207 LEU A N 1
ATOM 1682 C CA . LEU A 1 207 ? 2.275 -0.733 13.438 1.00 97.12 207 LEU A CA 1
ATOM 1683 C C . LEU A 1 207 ? 2.720 0.398 12.493 1.00 97.12 207 LEU A C 1
ATOM 1685 O O . LEU A 1 207 ? 2.184 0.540 11.393 1.00 97.12 207 LEU A O 1
ATOM 1689 N N . ARG A 1 208 ? 3.771 1.146 12.864 1.00 97.06 208 ARG A N 1
ATOM 1690 C CA . ARG A 1 208 ? 4.318 2.249 12.046 1.00 97.06 208 ARG A CA 1
ATOM 1691 C C . ARG A 1 208 ? 4.792 1.787 10.677 1.00 97.06 208 ARG A C 1
ATOM 1693 O O . ARG A 1 208 ? 4.522 2.443 9.671 1.00 97.06 208 ARG A O 1
ATOM 1700 N N . LYS A 1 209 ? 5.504 0.662 10.623 1.00 97.62 209 LYS A N 1
ATOM 1701 C CA . LYS A 1 209 ? 6.004 0.123 9.359 1.00 97.62 209 LYS A CA 1
ATOM 1702 C C . LYS A 1 209 ? 4.886 -0.411 8.473 1.00 97.62 209 LYS A C 1
ATOM 1704 O O . LYS A 1 209 ? 4.920 -0.169 7.271 1.00 97.62 209 LYS A O 1
ATOM 1709 N N . THR A 1 210 ? 3.859 -1.024 9.058 1.00 98.06 210 THR A N 1
ATOM 1710 C CA . THR A 1 210 ? 2.669 -1.461 8.318 1.00 98.06 210 THR A CA 1
ATOM 1711 C C . THR A 1 210 ? 1.937 -0.273 7.700 1.00 98.06 210 THR A C 1
ATOM 1713 O O . THR A 1 210 ? 1.626 -0.317 6.516 1.00 98.06 210 THR A O 1
ATOM 1716 N N . PHE A 1 211 ? 1.724 0.822 8.436 1.00 97.88 211 PHE A N 1
ATOM 1717 C CA . PHE A 1 211 ? 1.101 2.025 7.868 1.00 97.88 211 PHE A CA 1
ATOM 1718 C C . PHE A 1 211 ? 1.948 2.664 6.773 1.00 97.88 211 PHE A C 1
ATOM 1720 O O . PHE A 1 211 ? 1.417 3.034 5.732 1.00 97.88 211 PHE A O 1
ATOM 1727 N N . SER A 1 212 ? 3.264 2.757 6.973 1.00 97.25 212 SER A N 1
ATOM 1728 C CA . SER A 1 212 ? 4.170 3.251 5.933 1.00 97.25 212 SER A CA 1
ATOM 1729 C C . SER A 1 212 ? 4.094 2.388 4.667 1.00 97.25 212 SER A C 1
ATOM 1731 O O . SER A 1 212 ? 4.011 2.930 3.569 1.00 97.25 212 SER A O 1
ATOM 1733 N N . ALA A 1 213 ? 4.043 1.061 4.809 1.00 97.06 213 ALA A N 1
ATOM 1734 C CA . ALA A 1 213 ? 3.842 0.147 3.689 1.00 97.06 213 ALA A CA 1
ATOM 1735 C C . ALA A 1 213 ? 2.486 0.372 2.998 1.00 97.06 213 ALA A C 1
ATOM 1737 O O . ALA A 1 213 ? 2.444 0.505 1.781 1.00 97.06 213 ALA A O 1
ATOM 1738 N N . LEU A 1 214 ? 1.391 0.497 3.755 1.00 98.00 214 LEU A N 1
ATOM 1739 C CA . LEU A 1 214 ? 0.060 0.757 3.194 1.00 98.00 214 LEU A CA 1
ATOM 1740 C C . LEU A 1 214 ? -0.042 2.124 2.494 1.00 98.00 214 LEU A C 1
ATOM 1742 O O . LEU A 1 214 ? -0.763 2.236 1.505 1.00 98.00 214 LEU A O 1
ATOM 1746 N N . GLN A 1 215 ? 0.676 3.148 2.965 1.00 97.50 215 GLN A N 1
ATOM 1747 C CA . GLN A 1 215 ? 0.770 4.443 2.278 1.00 97.50 215 GLN A CA 1
ATOM 1748 C C . GLN A 1 215 ? 1.519 4.331 0.949 1.00 97.50 215 GLN A C 1
ATOM 1750 O O . GLN A 1 215 ? 1.054 4.854 -0.064 1.00 97.50 215 GLN A O 1
ATOM 1755 N N . ASN A 1 216 ? 2.657 3.631 0.946 1.00 96.06 216 ASN A N 1
ATOM 1756 C CA . ASN A 1 216 ? 3.453 3.402 -0.263 1.00 96.06 216 ASN A CA 1
ATOM 1757 C C . ASN A 1 216 ? 2.688 2.569 -1.299 1.00 96.06 216 ASN A C 1
ATOM 1759 O O . ASN A 1 216 ? 2.822 2.799 -2.496 1.00 96.06 216 ASN A O 1
ATOM 1763 N N . ASP A 1 217 ? 1.857 1.638 -0.832 1.00 96.25 217 ASP A N 1
ATOM 1764 C CA . ASP A 1 217 ? 1.017 0.788 -1.674 1.00 96.25 217 ASP A CA 1
ATOM 1765 C C . ASP A 1 217 ? -0.268 1.512 -2.158 1.00 96.25 217 ASP A C 1
ATOM 1767 O O . ASP A 1 217 ? -1.077 0.946 -2.906 1.00 96.25 217 ASP A O 1
ATOM 1771 N N . GLY A 1 218 ? -0.485 2.763 -1.727 1.00 96.94 218 GLY A N 1
ATOM 1772 C CA . GLY A 1 218 ? -1.657 3.569 -2.077 1.00 96.94 218 GLY A CA 1
ATOM 1773 C C . GLY A 1 218 ? -2.966 3.008 -1.516 1.00 96.94 218 GLY A C 1
ATOM 1774 O O . GLY A 1 218 ? -3.998 3.041 -2.186 1.00 96.94 218 GLY A O 1
ATOM 1775 N N . ILE A 1 219 ? -2.924 2.407 -0.328 1.00 98.12 219 ILE A N 1
ATOM 1776 C CA . ILE A 1 219 ? -4.094 1.856 0.374 1.00 98.12 219 ILE A CA 1
ATOM 1777 C C . ILE A 1 219 ? -4.632 2.840 1.411 1.00 98.12 219 ILE A C 1
ATOM 1779 O O . ILE A 1 219 ? -5.839 2.899 1.639 1.00 98.12 219 ILE A O 1
ATOM 1783 N N . ILE A 1 220 ? -3.752 3.635 2.012 1.00 98.50 220 ILE A N 1
ATOM 1784 C CA . ILE A 1 220 ? -4.119 4.744 2.894 1.00 98.50 220 ILE A CA 1
ATOM 1785 C C . ILE A 1 220 ? -3.353 6.003 2.489 1.00 98.50 220 ILE A C 1
ATOM 1787 O O . ILE A 1 220 ? -2.289 5.919 1.877 1.00 98.50 220 ILE A O 1
ATOM 1791 N N . TYR A 1 221 ? -3.872 7.163 2.864 1.00 98.31 221 TYR A N 1
ATOM 1792 C CA . TYR A 1 221 ? -3.223 8.457 2.672 1.00 98.31 221 TYR A CA 1
ATOM 1793 C C . TYR A 1 221 ? -3.270 9.252 3.972 1.00 98.31 221 TYR A C 1
ATOM 1795 O O . TYR A 1 221 ? -4.316 9.290 4.611 1.00 98.31 221 TYR A O 1
ATOM 1803 N N . LEU A 1 222 ? -2.155 9.864 4.373 1.00 97.94 222 LEU A N 1
ATOM 1804 C CA . LEU A 1 222 ? -2.115 10.770 5.521 1.00 97.94 222 LEU A CA 1
ATOM 1805 C C . LEU A 1 222 ? -2.751 12.103 5.103 1.00 97.94 222 LEU A C 1
ATOM 1807 O O . LEU A 1 222 ? -2.168 12.846 4.318 1.00 97.94 222 LEU A O 1
ATOM 1811 N N . ASN A 1 223 ? -3.976 12.341 5.566 1.00 97.75 223 ASN A N 1
ATOM 1812 C CA . ASN A 1 223 ? -4.794 13.493 5.194 1.00 97.75 223 ASN A CA 1
ATOM 1813 C C . ASN A 1 223 ? -4.439 14.736 6.020 1.00 97.75 223 ASN A C 1
ATOM 1815 O O . ASN A 1 223 ? -4.340 15.830 5.472 1.00 97.75 223 ASN A O 1
ATOM 1819 N N . ASP A 1 224 ? -4.236 14.550 7.326 1.00 97.94 224 ASP A N 1
ATOM 1820 C CA . ASP A 1 224 ? -3.893 15.609 8.278 1.00 97.94 224 ASP A CA 1
ATOM 1821 C C . ASP A 1 224 ? -2.795 15.094 9.222 1.00 97.94 224 ASP A C 1
ATOM 1823 O O . ASP A 1 224 ? -3.032 14.195 10.034 1.00 97.94 224 ASP A O 1
ATOM 1827 N N . GLU A 1 225 ? -1.583 15.640 9.083 1.00 97.12 225 GLU A N 1
ATOM 1828 C CA . GLU A 1 225 ? -0.422 15.255 9.898 1.00 97.12 225 GLU A CA 1
ATOM 1829 C C . GLU A 1 225 ? -0.572 15.676 11.365 1.00 97.12 225 GLU A C 1
ATOM 1831 O O . GLU A 1 225 ? -0.073 14.985 12.249 1.00 97.12 225 GLU A O 1
ATOM 1836 N N . GLU A 1 226 ? -1.270 16.780 11.652 1.00 97.56 226 GLU A N 1
ATOM 1837 C CA . GLU A 1 226 ? -1.424 17.284 13.022 1.00 97.56 226 GLU A CA 1
ATOM 1838 C C . GLU A 1 226 ? -2.384 16.412 13.832 1.00 97.56 226 GLU A C 1
ATOM 1840 O O . GLU A 1 226 ? -2.206 16.225 15.038 1.00 97.56 226 GLU A O 1
ATOM 1845 N N . LYS A 1 227 ? -3.407 15.866 13.168 1.00 97.62 227 LYS A N 1
ATOM 1846 C CA . LYS A 1 227 ? -4.404 14.988 13.797 1.00 97.62 227 LYS A CA 1
ATOM 1847 C C . LYS A 1 227 ? -4.065 13.504 13.704 1.00 97.62 227 LYS A C 1
ATOM 1849 O O . LYS A 1 227 ? -4.809 12.695 14.262 1.00 97.62 227 LYS A O 1
ATOM 1854 N N . ASP A 1 228 ? -2.999 13.140 12.991 1.00 97.31 228 ASP A N 1
ATOM 1855 C CA . ASP A 1 228 ? -2.749 11.766 12.547 1.00 97.31 228 ASP A CA 1
ATOM 1856 C C . ASP A 1 228 ? -4.005 11.154 11.880 1.00 97.31 228 ASP A C 1
ATOM 1858 O O . ASP A 1 228 ? -4.421 10.029 12.189 1.00 97.31 228 ASP A O 1
ATOM 1862 N N . GLU A 1 229 ? -4.656 11.920 10.998 1.00 98.25 229 GLU A N 1
ATOM 1863 C CA . GLU A 1 229 ? -5.854 11.486 10.276 1.00 98.25 229 GLU A CA 1
ATOM 1864 C C . GLU A 1 229 ? -5.484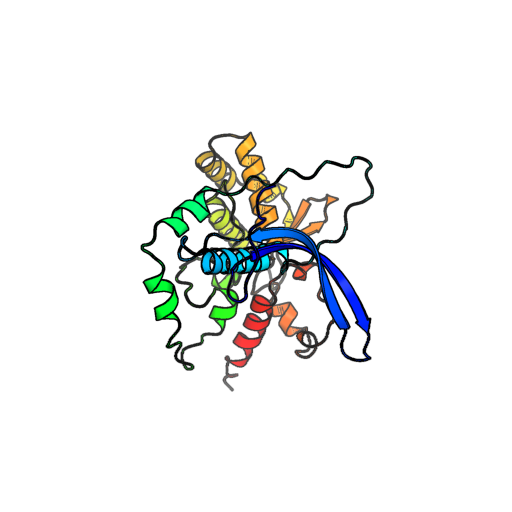 10.870 8.930 1.00 98.25 229 GLU A C 1
ATOM 1866 O O . GLU A 1 229 ? -4.791 11.467 8.105 1.00 98.25 229 GLU A O 1
ATOM 1871 N N . TYR A 1 230 ? -6.010 9.680 8.680 1.00 98.62 230 TYR A N 1
ATOM 1872 C CA . TYR A 1 230 ? -5.784 8.915 7.470 1.00 98.62 230 TYR A CA 1
ATOM 1873 C C . TYR A 1 230 ? -7.076 8.772 6.679 1.00 98.62 230 TYR A C 1
ATOM 1875 O O . TYR A 1 230 ? -8.146 8.552 7.242 1.00 98.62 230 TYR A O 1
ATOM 1883 N N . MET A 1 231 ? -6.961 8.814 5.357 1.00 98.50 231 MET A N 1
ATOM 1884 C CA . MET A 1 231 ? -8.018 8.425 4.435 1.00 98.50 231 MET A CA 1
ATOM 1885 C C . MET A 1 231 ? -7.765 7.007 3.921 1.00 98.50 231 MET A C 1
ATOM 1887 O O . MET A 1 231 ? -6.654 6.679 3.501 1.00 98.50 231 MET A O 1
ATOM 1891 N N . PHE A 1 232 ? -8.796 6.167 3.924 1.00 98.56 232 PHE A N 1
ATOM 1892 C CA . PHE A 1 232 ? -8.743 4.814 3.379 1.00 98.56 232 PHE A CA 1
ATOM 1893 C C . PHE A 1 232 ? -9.132 4.799 1.895 1.00 98.56 232 PHE A C 1
ATOM 1895 O O . PHE A 1 232 ? -10.230 5.217 1.527 1.00 98.56 232 PHE A O 1
ATOM 1902 N N . ILE A 1 233 ? -8.236 4.306 1.038 1.00 98.19 233 ILE A N 1
ATOM 1903 C CA . ILE A 1 233 ? -8.381 4.312 -0.423 1.00 98.19 233 ILE A CA 1
ATOM 1904 C C . ILE A 1 233 ? -8.908 2.953 -0.890 1.00 98.19 233 ILE A C 1
ATOM 1906 O O . ILE A 1 233 ? -8.164 2.096 -1.385 1.00 98.19 233 ILE A O 1
ATOM 1910 N N . SER A 1 234 ? -10.213 2.747 -0.728 1.00 98.00 234 SER A N 1
ATOM 1911 C CA . SER A 1 234 ? -10.894 1.564 -1.251 1.00 98.00 234 SER A CA 1
ATOM 1912 C C . SER A 1 234 ? -11.306 1.735 -2.711 1.00 98.00 234 SER A C 1
ATOM 1914 O O . SER A 1 234 ? -11.428 2.848 -3.237 1.00 98.00 234 SER A O 1
ATOM 1916 N N . ARG A 1 235 ? -11.574 0.603 -3.368 1.00 96.69 235 ARG A N 1
ATOM 1917 C CA . ARG A 1 235 ? -12.113 0.591 -4.726 1.00 96.69 235 ARG A CA 1
ATOM 1918 C C . ARG A 1 235 ? -13.451 1.332 -4.792 1.00 96.69 235 ARG A C 1
ATOM 1920 O O . ARG A 1 235 ? -13.569 2.281 -5.553 1.00 96.69 235 ARG A O 1
ATOM 1927 N N . ALA A 1 236 ? -14.417 0.927 -3.970 1.00 96.56 236 ALA A N 1
ATOM 1928 C CA . ALA A 1 236 ? -15.810 1.361 -4.095 1.00 96.56 236 ALA A CA 1
ATOM 1929 C C . ALA A 1 236 ? -16.074 2.805 -3.635 1.00 96.56 236 ALA A C 1
ATOM 1931 O O . ALA A 1 236 ? -17.003 3.447 -4.122 1.00 96.56 236 ALA A O 1
ATOM 1932 N N . ARG A 1 237 ? -15.306 3.319 -2.663 1.00 96.69 237 ARG A N 1
ATOM 1933 C CA . ARG A 1 237 ? -15.554 4.650 -2.073 1.00 96.69 237 ARG A CA 1
ATOM 1934 C C . ARG A 1 237 ? -14.600 5.734 -2.559 1.00 96.69 237 ARG A C 1
ATOM 1936 O O . ARG A 1 237 ? -14.902 6.906 -2.362 1.00 96.69 237 ARG A O 1
ATOM 1943 N N . VAL A 1 238 ? -13.469 5.367 -3.166 1.00 96.50 238 VAL A N 1
ATOM 1944 C CA . VAL A 1 238 ? -12.466 6.339 -3.629 1.00 96.50 238 VAL A CA 1
ATOM 1945 C C . VAL A 1 238 ? -12.137 6.149 -5.103 1.00 96.50 238 VAL A C 1
ATOM 1947 O O . VAL A 1 238 ? -12.319 7.078 -5.885 1.00 96.50 238 VAL A O 1
ATOM 1950 N N . LEU A 1 239 ? -11.674 4.961 -5.505 1.00 95.44 239 LEU A N 1
ATOM 1951 C CA . LEU A 1 239 ? -11.177 4.766 -6.872 1.00 95.44 239 LEU A CA 1
ATOM 1952 C C . LEU A 1 239 ? -12.294 4.810 -7.922 1.00 95.44 239 LEU A C 1
ATOM 1954 O O . LEU A 1 239 ? -12.119 5.425 -8.971 1.00 95.44 239 LEU A O 1
ATOM 1958 N N . GLU A 1 240 ? -13.432 4.176 -7.644 1.00 94.50 240 GLU A N 1
ATOM 1959 C CA . GLU A 1 240 ? -14.607 4.214 -8.515 1.00 94.50 240 GLU A CA 1
ATOM 1960 C C . GLU A 1 240 ? -15.139 5.651 -8.644 1.00 94.50 240 GLU A C 1
ATOM 1962 O O . GLU A 1 240 ? -15.027 6.195 -9.739 1.00 94.50 240 GLU A O 1
ATOM 1967 N N . PRO A 1 241 ? -15.570 6.356 -7.582 1.00 93.50 241 PRO A N 1
ATOM 1968 C CA . PRO A 1 241 ? -16.052 7.733 -7.731 1.00 93.50 241 PRO A CA 1
ATOM 1969 C C . PRO A 1 241 ? -15.074 8.656 -8.473 1.00 93.50 241 PRO A C 1
ATOM 1971 O O . PRO A 1 241 ? -15.468 9.380 -9.380 1.00 93.50 241 PRO A O 1
ATOM 1974 N N . TYR A 1 242 ? -13.774 8.559 -8.176 1.00 91.50 242 TYR A N 1
ATOM 1975 C CA . TYR A 1 242 ? -12.764 9.349 -8.879 1.00 91.50 242 TYR A CA 1
ATOM 1976 C C . TYR A 1 242 ? -12.704 9.052 -10.383 1.00 91.50 242 TYR A C 1
ATOM 1978 O O . TYR A 1 242 ? -12.557 9.965 -11.187 1.00 91.50 242 TYR A O 1
ATOM 1986 N N . THR A 1 243 ? -12.814 7.784 -10.777 1.00 89.44 243 THR A N 1
ATOM 1987 C CA . THR A 1 243 ? -12.843 7.403 -12.197 1.00 89.44 243 THR A CA 1
ATOM 1988 C C . THR A 1 243 ? -14.191 7.694 -12.863 1.00 89.44 243 THR A C 1
ATOM 1990 O O . THR A 1 243 ? -14.244 7.706 -14.085 1.00 89.44 243 THR A O 1
ATOM 1993 N N . ASP A 1 244 ? -15.287 7.878 -12.107 1.00 86.81 244 ASP A N 1
ATOM 1994 C CA . ASP A 1 244 ? -16.595 8.319 -12.641 1.00 86.81 244 ASP A CA 1
ATOM 1995 C C . ASP A 1 244 ? -16.564 9.806 -12.992 1.00 86.81 244 ASP A C 1
ATOM 1997 O O . ASP A 1 244 ? -17.015 10.198 -14.065 1.00 86.81 244 ASP A O 1
ATOM 2001 N N . ASP A 1 245 ? -16.012 10.616 -12.089 1.00 81.31 245 ASP A N 1
ATOM 2002 C CA . ASP A 1 245 ? -15.965 12.070 -12.237 1.00 81.31 245 ASP A CA 1
ATOM 2003 C C . ASP A 1 245 ? -14.837 12.523 -13.174 1.00 81.31 245 ASP A C 1
ATOM 2005 O O . ASP A 1 245 ? -14.925 13.573 -13.816 1.00 81.31 245 ASP A O 1
ATOM 2009 N N . ALA A 1 246 ? -13.748 11.754 -13.249 1.00 70.38 246 ALA A N 1
ATOM 2010 C CA . ALA A 1 246 ? -12.677 12.026 -14.186 1.00 70.38 246 ALA A CA 1
ATOM 2011 C C . ALA A 1 246 ? -13.151 11.690 -15.603 1.00 70.38 246 ALA A C 1
ATOM 2013 O O . ALA A 1 246 ? -13.266 10.518 -15.957 1.00 70.38 246 ALA A O 1
ATOM 2014 N N . ASP A 1 247 ? -13.351 12.718 -16.435 1.00 66.44 247 ASP A N 1
ATOM 2015 C CA . ASP A 1 247 ? -13.441 12.553 -17.887 1.00 66.44 247 ASP A CA 1
ATOM 2016 C C . ASP A 1 247 ? -12.353 11.563 -18.320 1.00 66.44 247 ASP A C 1
ATOM 2018 O O . ASP A 1 247 ? -11.171 11.813 -18.072 1.00 66.44 247 ASP A O 1
ATOM 2022 N N . ALA A 1 248 ? -12.725 10.450 -18.964 1.00 57.22 248 ALA A N 1
ATOM 2023 C CA . ALA A 1 248 ? -11.812 9.348 -19.311 1.00 57.22 248 ALA A CA 1
ATOM 2024 C C . ALA A 1 248 ? -10.536 9.814 -20.059 1.00 57.22 248 ALA A C 1
ATOM 2026 O O . ALA A 1 248 ? -9.500 9.152 -20.071 1.00 57.22 248 ALA A O 1
ATOM 2027 N N . SER A 1 249 ? -10.569 11.018 -20.641 1.00 58.66 249 SER A N 1
ATOM 2028 C CA . SER A 1 249 ? -9.419 11.676 -21.262 1.00 58.66 249 SER A CA 1
ATOM 2029 C C . SER A 1 249 ? -8.316 12.149 -20.289 1.00 58.66 249 SER A C 1
ATOM 2031 O O . SER A 1 249 ? -7.165 12.297 -20.716 1.00 58.66 249 SER A O 1
ATOM 2033 N N . LEU A 1 250 ? -8.603 12.346 -18.996 1.00 58.09 250 LEU A N 1
ATOM 2034 C CA . LEU A 1 250 ? -7.684 12.937 -18.009 1.00 58.09 250 LEU A CA 1
ATOM 2035 C C . LEU A 1 250 ? -6.543 12.002 -17.589 1.00 58.09 250 LEU A C 1
ATOM 2037 O O . LEU A 1 250 ? -5.490 12.484 -17.186 1.00 58.09 250 LEU A O 1
ATOM 2041 N N . PHE A 1 251 ? -6.685 10.683 -17.736 1.00 61.22 251 PHE A N 1
ATOM 2042 C CA . PHE A 1 251 ? -5.589 9.743 -17.452 1.00 61.22 251 PHE A CA 1
ATOM 2043 C C . PHE A 1 251 ? -4.540 9.670 -18.569 1.00 61.22 251 PHE A C 1
ATOM 2045 O O . PHE A 1 251 ? -3.432 9.175 -18.349 1.00 61.22 251 PHE A O 1
ATOM 2052 N N . SER A 1 252 ? -4.882 10.151 -19.770 1.00 59.94 252 SER A N 1
ATOM 2053 C CA . SER A 1 252 ? -3.996 10.135 -20.943 1.00 59.94 252 SER A CA 1
ATOM 2054 C C . SER A 1 252 ? -3.069 11.352 -21.022 1.00 59.94 252 SER A C 1
ATOM 2056 O O . SER A 1 252 ? -2.035 11.309 -21.688 1.00 59.94 252 SER A O 1
ATOM 2058 N N . LYS A 1 253 ? -3.413 12.434 -20.318 1.00 62.09 253 LYS A N 1
ATOM 2059 C CA . LYS A 1 253 ? -2.640 13.677 -20.243 1.00 62.09 253 LYS A CA 1
ATOM 2060 C C . LYS A 1 253 ? -2.135 13.832 -18.808 1.00 62.09 253 LYS A C 1
ATOM 2062 O O . LYS A 1 253 ? -2.723 13.275 -17.895 1.00 62.09 253 LYS A O 1
ATOM 2067 N N . ASN A 1 254 ? -1.025 14.536 -18.591 1.00 59.75 254 ASN A N 1
ATOM 2068 C CA . ASN A 1 254 ? -0.446 14.792 -17.259 1.00 59.75 254 ASN A CA 1
ATOM 2069 C C . ASN A 1 254 ? -1.349 15.711 -16.403 1.00 59.75 254 ASN A C 1
ATOM 2071 O O . ASN A 1 254 ? -0.930 16.785 -15.978 1.00 59.75 254 ASN A O 1
ATOM 2075 N N . CYS A 1 255 ? -2.610 15.342 -16.210 1.00 62.50 255 CYS A N 1
ATOM 2076 C CA . CYS A 1 255 ? -3.576 16.091 -15.434 1.00 62.50 255 CYS A CA 1
ATOM 2077 C C . CYS A 1 255 ? -3.286 15.932 -13.940 1.00 62.50 255 CYS A C 1
ATOM 2079 O O . CYS A 1 255 ? -2.665 14.960 -13.502 1.00 62.50 255 CYS A O 1
ATOM 2081 N N . ASN A 1 256 ? -3.732 16.926 -13.175 1.00 79.75 256 ASN A N 1
ATOM 2082 C CA . ASN A 1 256 ? -3.535 17.037 -11.735 1.00 79.75 256 ASN A CA 1
ATOM 2083 C C . ASN A 1 256 ? -4.277 15.912 -11.000 1.00 79.75 256 ASN A C 1
ATOM 2085 O O . ASN A 1 256 ? -5.398 16.099 -10.534 1.00 79.75 256 ASN A O 1
ATOM 2089 N N . VAL A 1 257 ? -3.651 14.737 -10.907 1.00 86.12 257 VAL A N 1
ATOM 2090 C CA . VAL A 1 257 ? -4.109 13.652 -10.038 1.00 86.12 257 VAL A CA 1
ATOM 2091 C C . VAL A 1 257 ? -4.123 14.189 -8.602 1.00 86.12 257 VAL A C 1
ATOM 2093 O O . VAL A 1 257 ? -3.102 14.736 -8.169 1.00 86.12 257 VAL A O 1
ATOM 2096 N N . PRO A 1 258 ? -5.239 14.061 -7.857 1.00 92.00 258 PRO A N 1
ATOM 2097 C CA . PRO A 1 258 ? -5.293 14.488 -6.468 1.00 92.00 258 PRO A CA 1
ATOM 2098 C C . PRO A 1 258 ? -4.142 13.892 -5.662 1.00 92.00 258 PRO A C 1
ATOM 2100 O O . PRO A 1 258 ? -3.768 12.733 -5.859 1.00 92.00 258 PRO A O 1
ATOM 2103 N N . SER A 1 259 ? -3.593 14.669 -4.727 1.00 94.25 259 SER A N 1
ATOM 2104 C CA . SER A 1 259 ? -2.430 14.260 -3.928 1.00 94.25 259 SER A CA 1
ATOM 2105 C C . SER A 1 259 ? -2.637 12.912 -3.236 1.00 94.25 259 SER A C 1
ATOM 2107 O O . SER A 1 259 ? -1.703 12.114 -3.158 1.00 94.25 259 SER A O 1
ATOM 2109 N N . TYR A 1 260 ? -3.868 12.610 -2.820 1.00 95.19 260 TYR A N 1
ATOM 2110 C CA . TYR A 1 260 ? -4.217 11.355 -2.165 1.00 95.19 260 TYR A CA 1
ATOM 2111 C C . TYR A 1 260 ? -4.156 10.114 -3.065 1.00 95.19 260 TYR A C 1
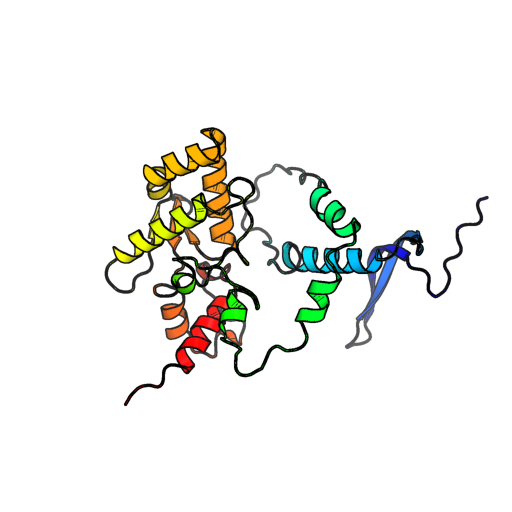ATOM 2113 O O . TYR A 1 260 ? -4.106 8.999 -2.555 1.00 95.19 260 TYR A O 1
ATOM 2121 N N . LEU A 1 261 ? -4.118 10.274 -4.391 1.00 95.25 261 LEU A N 1
ATOM 2122 C CA . LEU A 1 261 ? -3.934 9.173 -5.346 1.00 95.25 261 LEU A CA 1
ATOM 2123 C C . LEU A 1 261 ? -2.501 9.074 -5.876 1.00 95.25 261 LEU A C 1
ATOM 2125 O O . LEU A 1 261 ? -2.218 8.191 -6.682 1.00 95.25 261 LEU A O 1
ATOM 2129 N N . SER A 1 262 ? -1.588 9.943 -5.433 1.00 92.88 262 SER A N 1
ATOM 2130 C CA . SER A 1 262 ? -0.205 9.986 -5.933 1.00 92.88 262 SER A CA 1
ATOM 2131 C C . SER A 1 262 ? 0.542 8.655 -5.781 1.00 92.88 262 SER A C 1
ATOM 2133 O O . SER A 1 262 ? 1.305 8.278 -6.670 1.00 92.88 262 SER A O 1
ATOM 2135 N N . ASN A 1 263 ? 0.265 7.916 -4.703 1.00 93.56 263 ASN A N 1
ATOM 2136 C CA . ASN A 1 263 ? 0.859 6.605 -4.435 1.00 93.56 263 ASN A CA 1
ATOM 2137 C C . ASN A 1 263 ? 0.018 5.430 -4.954 1.00 93.56 263 ASN A C 1
ATOM 2139 O O . ASN A 1 263 ? 0.442 4.285 -4.831 1.00 93.56 263 ASN A O 1
ATOM 2143 N N . VAL A 1 264 ? -1.169 5.665 -5.524 1.00 95.00 264 VAL A N 1
ATOM 2144 C CA . VAL A 1 264 ? -2.008 4.580 -6.051 1.00 95.00 264 VAL A CA 1
ATOM 2145 C C . VAL A 1 264 ? -1.405 4.073 -7.363 1.00 95.00 264 VAL A C 1
ATOM 2147 O O . VAL A 1 264 ? -1.298 4.839 -8.326 1.00 95.00 264 VAL A O 1
ATOM 2150 N N . PRO A 1 265 ? -1.047 2.778 -7.465 1.00 92.88 265 PRO A N 1
ATOM 2151 C CA . PRO A 1 265 ? -0.541 2.216 -8.709 1.00 92.88 265 PRO A CA 1
ATOM 2152 C C . PRO A 1 265 ? -1.491 2.478 -9.883 1.00 92.88 265 PRO A C 1
ATOM 2154 O O . PRO A 1 265 ? -2.667 2.113 -9.834 1.00 92.88 265 PRO A O 1
ATOM 2157 N N . ARG A 1 266 ? -0.970 3.031 -10.987 1.00 90.12 266 ARG A N 1
ATOM 2158 C CA . ARG A 1 266 ? -1.764 3.323 -12.200 1.00 90.12 266 ARG A CA 1
ATOM 2159 C C . ARG A 1 266 ? -2.532 2.109 -12.724 1.00 90.12 266 ARG A C 1
ATOM 2161 O O . ARG A 1 266 ? -3.611 2.270 -13.281 1.00 90.12 266 ARG A O 1
ATOM 2168 N N . ALA A 1 267 ? -1.995 0.904 -12.534 1.00 89.94 267 ALA A N 1
ATOM 2169 C CA . ALA A 1 267 ? -2.673 -0.332 -12.909 1.00 89.94 267 ALA A CA 1
ATOM 2170 C C . ALA A 1 267 ? -4.016 -0.519 -12.177 1.00 89.94 267 ALA A C 1
ATOM 2172 O O . ALA A 1 267 ? -4.970 -0.965 -12.802 1.00 89.94 267 ALA A O 1
ATOM 2173 N N . ARG A 1 268 ? -4.126 -0.120 -10.896 1.00 92.88 268 ARG A N 1
ATOM 2174 C CA . ARG A 1 268 ? -5.394 -0.157 -10.137 1.00 92.88 268 ARG A CA 1
ATOM 2175 C C . ARG A 1 268 ? -6.427 0.787 -10.741 1.00 92.88 268 ARG A C 1
ATOM 2177 O O . ARG A 1 268 ? -7.556 0.373 -10.960 1.00 92.88 268 ARG A O 1
ATOM 2184 N N . LEU A 1 269 ? -6.026 2.013 -11.079 1.00 91.50 269 LEU A N 1
ATOM 2185 C CA . LEU A 1 269 ? -6.916 3.003 -11.700 1.00 91.50 269 LEU A CA 1
ATOM 2186 C C . LEU A 1 269 ? -7.418 2.528 -13.075 1.00 91.50 269 LEU A C 1
ATOM 2188 O O . LEU A 1 269 ? -8.621 2.510 -13.315 1.00 91.50 269 LEU A O 1
ATOM 2192 N N . LYS A 1 270 ? -6.510 2.041 -13.931 1.00 88.81 270 LYS A N 1
ATOM 2193 C CA . LYS A 1 270 ? -6.859 1.480 -15.250 1.00 88.81 270 LYS A CA 1
ATOM 2194 C C . LYS A 1 270 ? -7.769 0.260 -15.161 1.00 88.81 270 LYS A C 1
ATOM 2196 O O . LYS A 1 270 ? -8.613 0.052 -16.030 1.00 88.81 270 LYS A O 1
ATOM 2201 N N . PHE A 1 271 ? -7.582 -0.572 -14.140 1.00 90.69 271 PHE A N 1
ATOM 2202 C CA . PHE A 1 271 ? -8.439 -1.729 -13.930 1.00 90.69 271 PHE A CA 1
ATOM 2203 C C . PHE A 1 271 ? -9.862 -1.311 -13.576 1.00 90.69 271 PHE A C 1
ATOM 2205 O O . PHE A 1 271 ? -10.787 -1.839 -14.181 1.00 90.69 271 PHE A O 1
ATOM 2212 N N . VAL A 1 272 ? -10.038 -0.342 -12.670 1.00 91.69 272 VAL A N 1
ATOM 2213 C CA . VAL A 1 272 ? -11.370 0.196 -12.337 1.00 91.69 272 VAL A CA 1
ATOM 2214 C C . VAL A 1 272 ? -12.063 0.748 -13.584 1.00 91.69 272 VAL A C 1
ATOM 2216 O O . VAL A 1 272 ? -13.220 0.427 -13.831 1.00 91.69 272 VAL A O 1
ATOM 2219 N N . GLU A 1 273 ? -11.339 1.502 -14.412 1.00 88.88 273 GLU A N 1
ATOM 2220 C CA . GLU A 1 273 ? -11.845 2.027 -15.685 1.00 88.88 273 GLU A CA 1
ATOM 2221 C C . GLU A 1 273 ? -12.264 0.904 -16.654 1.00 88.88 273 GLU A C 1
ATOM 2223 O O . GLU A 1 273 ? -13.356 0.927 -17.220 1.00 88.88 273 GLU A O 1
ATOM 2228 N N . SER A 1 274 ? -11.425 -0.125 -16.805 1.00 86.94 274 SER A N 1
ATOM 2229 C CA . SER A 1 274 ? -11.677 -1.246 -17.723 1.00 86.94 274 SER A CA 1
ATOM 2230 C C . SER A 1 274 ? -12.832 -2.144 -17.275 1.00 86.94 274 SER A C 1
ATOM 2232 O O . SER A 1 274 ? -13.556 -2.677 -18.116 1.00 86.94 274 SER A O 1
ATOM 2234 N N . ASP A 1 275 ? -12.994 -2.348 -15.966 1.00 86.12 275 ASP A N 1
ATOM 2235 C CA . ASP A 1 275 ? -14.033 -3.219 -15.404 1.00 86.12 275 ASP A CA 1
ATOM 2236 C C . ASP A 1 275 ? -15.441 -2.650 -15.646 1.00 86.12 275 ASP A C 1
ATOM 2238 O O . ASP A 1 275 ? -16.407 -3.398 -15.775 1.00 86.12 275 ASP A O 1
ATOM 2242 N N . ARG A 1 276 ? -15.556 -1.327 -15.822 1.00 81.38 276 ARG A N 1
ATOM 2243 C CA . ARG A 1 276 ? -16.822 -0.653 -16.148 1.00 81.38 276 ARG A CA 1
ATOM 2244 C C . ARG A 1 276 ? -17.313 -0.911 -17.556 1.00 81.38 276 ARG A C 1
ATOM 2246 O O . ARG A 1 276 ? -18.498 -1.158 -17.746 1.00 81.38 276 ARG A O 1
ATOM 2253 N N . ILE A 1 277 ? -16.408 -0.879 -18.534 1.00 79.50 277 ILE A N 1
ATOM 2254 C CA . ILE A 1 277 ? -16.746 -1.066 -19.957 1.00 79.50 277 ILE A CA 1
ATOM 2255 C C . ILE A 1 277 ? -17.405 -2.438 -20.182 1.00 79.50 277 ILE A C 1
ATOM 2257 O O . ILE A 1 277 ? -18.161 -2.631 -21.131 1.00 79.50 277 ILE A O 1
ATOM 2261 N N . LYS A 1 278 ? -17.141 -3.399 -19.290 1.00 75.25 278 LYS A N 1
ATOM 2262 C CA . LYS A 1 278 ? -17.647 -4.767 -19.386 1.00 75.25 278 LYS A CA 1
ATOM 2263 C C . LYS A 1 278 ? -19.055 -4.973 -18.855 1.00 75.25 278 LYS A C 1
ATOM 2265 O O . LYS A 1 278 ? -19.589 -6.047 -19.108 1.00 75.25 278 LYS A O 1
ATOM 2270 N N . VAL A 1 279 ? -19.648 -4.023 -18.134 1.00 68.06 279 VAL A N 1
ATOM 2271 C CA . VAL A 1 279 ? -21.030 -4.155 -17.661 1.00 68.06 279 VAL A CA 1
ATOM 2272 C C . VAL A 1 279 ? -21.943 -3.660 -18.785 1.00 68.06 279 VAL A C 1
ATOM 2274 O O . VAL A 1 279 ? -22.044 -2.448 -18.978 1.00 68.06 279 VAL A O 1
ATOM 2277 N N . PRO A 1 280 ? -22.597 -4.546 -19.567 1.00 58.06 280 PRO A N 1
ATOM 2278 C CA . PRO A 1 280 ? -23.560 -4.097 -20.555 1.00 58.06 280 PRO A CA 1
ATOM 2279 C C . PRO A 1 280 ? -24.698 -3.458 -19.770 1.00 58.06 280 PRO A C 1
ATOM 2281 O O . PRO A 1 280 ? -25.262 -4.088 -18.874 1.00 58.06 280 PRO A O 1
ATOM 2284 N N . THR A 1 281 ? -25.023 -2.207 -20.074 1.00 59.88 281 THR A N 1
ATOM 2285 C CA . THR A 1 281 ? -26.246 -1.573 -19.589 1.00 59.88 281 THR A CA 1
ATOM 2286 C C . THR A 1 281 ? -27.424 -2.408 -20.082 1.00 59.88 281 THR A C 1
ATOM 2288 O O . THR A 1 281 ? -27.845 -2.267 -21.232 1.00 59.88 281 THR A O 1
ATOM 2291 N N . ALA A 1 282 ? -27.900 -3.333 -19.247 1.00 56.75 282 ALA A N 1
ATOM 2292 C CA . ALA A 1 282 ? -29.134 -4.059 -19.490 1.00 56.75 282 ALA A CA 1
ATOM 2293 C C . ALA A 1 282 ? -30.235 -3.004 -19.643 1.00 56.75 282 ALA A C 1
ATOM 2295 O O . ALA A 1 282 ? -30.517 -2.261 -18.702 1.00 56.75 282 ALA A O 1
ATOM 2296 N N . SER A 1 283 ? -30.723 -2.872 -20.876 1.00 49.69 283 SER A N 1
ATOM 2297 C CA . SER A 1 283 ? -31.787 -1.947 -21.276 1.00 49.69 283 SER A CA 1
ATOM 2298 C C . SER A 1 283 ? -33.137 -2.617 -21.094 1.00 49.69 283 SER A C 1
ATOM 2300 O O . SER A 1 283 ? -33.209 -3.838 -21.364 1.00 49.69 283 SER A O 1
#